Protein AF-A0A9N9BMQ3-F1 (afdb_monomer_lite)

Sequence (243 aa):
MSLNPLPAPTANLFISPSPHEEHQYLNLIRHIIDHGEPREDRTGTGTISVFAPPQLRFSLRDNVIPLLTTKRVFVRAVIEELLWFIRGDTNGNHLTEKGIHIWDDKVGLSHRKPGDLGPVYGFQWRHFGAKYVDCDTDYTGQGVDQLREVIDKIQNHPNDRRIILSAWNPAGLSPGEFIHTMGDAHVYLDH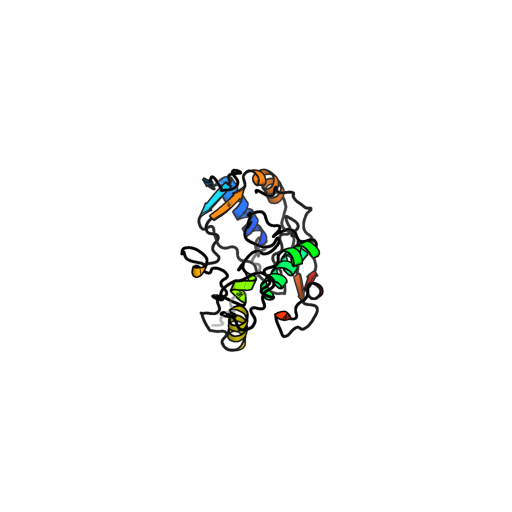IDALKVQLEREPRAFPRLEIKREITDINDFKLEDFEIIGYQPYGKIKMNMST

Radius of gyration: 22.82 Å; chains: 1; bounding box: 63×56×65 Å

Secondary structure (DSSP, 8-state):
-PPPPPPPP------PPPPPTTHHHHHHHHHHHHHPEEE--TTSS-EEEEESPPPP----GGGB----SSS---HHHHHHHHHHHHTT--BTHHHHTTT--TT---S--TTS-TTB--S-HHHHHHHBT-----SSS--TT-SB-HHHHHHHHHHH-TT-TT-------TTSS------SS-SEEEEEGGGHHHHHHHHTSPPPPP-EEEE-S--SSGGG--GGGEEEES--PPPP-------

pLDDT: mean 86.58, std 16.86, range [34.03, 98.06]

Structure (mmCIF, N/CA/C/O backbone):
data_AF-A0A9N9BMQ3-F1
#
_entry.id   AF-A0A9N9BMQ3-F1
#
loop_
_atom_site.group_PDB
_atom_site.id
_atom_site.type_symbol
_atom_site.label_atom_id
_atom_site.label_alt_id
_atom_site.label_comp_id
_atom_site.label_asym_id
_atom_site.label_entity_id
_atom_site.label_seq_id
_atom_site.pdbx_PDB_ins_code
_atom_site.Cartn_x
_atom_site.Cartn_y
_atom_site.Cartn_z
_atom_site.occupancy
_atom_site.B_iso_or_equiv
_atom_site.auth_seq_id
_atom_site.auth_comp_id
_atom_site.auth_asym_id
_atom_site.auth_atom_id
_atom_site.pdbx_PDB_model_num
ATOM 1 N N . MET A 1 1 ? -46.340 -32.330 -41.753 1.00 41.72 1 MET A N 1
ATOM 2 C CA . MET A 1 1 ? -45.034 -31.640 -41.820 1.00 41.72 1 MET A CA 1
ATOM 3 C C . MET A 1 1 ? -44.344 -31.833 -40.482 1.00 41.72 1 MET A C 1
ATOM 5 O O . MET A 1 1 ? -44.841 -31.332 -39.485 1.00 41.72 1 MET A O 1
ATOM 9 N N . SER A 1 2 ? -43.294 -32.653 -40.449 1.00 39.06 2 SER A N 1
ATOM 10 C CA . SER A 1 2 ? -42.453 -32.871 -39.268 1.00 39.06 2 SER A CA 1
ATOM 11 C C . SER A 1 2 ? -41.359 -31.801 -39.271 1.00 39.06 2 SER A C 1
ATOM 13 O O . SER A 1 2 ? -40.687 -31.626 -40.287 1.00 39.06 2 SER A O 1
ATOM 15 N N . LEU A 1 3 ? -41.245 -31.033 -38.188 1.00 44.34 3 LEU A N 1
ATOM 16 C CA . LEU A 1 3 ? -40.161 -30.072 -37.993 1.00 44.34 3 LEU A CA 1
ATOM 17 C C . LEU A 1 3 ? -38.965 -30.829 -37.412 1.00 44.34 3 LEU A C 1
ATOM 19 O O . LEU A 1 3 ? -39.048 -31.361 -36.306 1.00 44.34 3 LEU A O 1
ATOM 23 N N . ASN A 1 4 ? -37.865 -30.880 -38.161 1.00 45.62 4 ASN A N 1
ATOM 24 C CA . ASN A 1 4 ? -36.595 -31.386 -37.648 1.00 45.62 4 ASN A CA 1
ATOM 25 C C . ASN A 1 4 ? -36.088 -30.465 -36.521 1.00 45.62 4 ASN A C 1
ATOM 27 O O . ASN A 1 4 ? -36.187 -29.242 -36.662 1.00 45.62 4 ASN A O 1
ATOM 31 N N . PRO A 1 5 ? -35.515 -31.006 -35.430 1.00 53.53 5 PRO A N 1
ATOM 32 C CA . PRO A 1 5 ? -34.879 -30.176 -34.422 1.00 53.53 5 PRO A CA 1
ATOM 33 C C . PRO A 1 5 ? -33.609 -29.532 -34.987 1.00 53.53 5 PRO A C 1
ATOM 35 O O . PRO A 1 5 ? -32.837 -30.167 -35.709 1.00 53.53 5 PRO A O 1
ATOM 38 N N . LEU A 1 6 ? -33.404 -28.258 -34.648 1.00 47.31 6 LEU A N 1
ATOM 39 C CA . LEU A 1 6 ? -32.171 -27.526 -34.931 1.00 47.31 6 LEU A CA 1
ATOM 40 C C . LEU A 1 6 ? -30.975 -28.239 -34.273 1.00 47.31 6 LEU A C 1
ATOM 42 O O . LEU A 1 6 ? -31.108 -28.721 -33.144 1.00 47.31 6 LEU A O 1
ATOM 46 N N . PRO A 1 7 ? -29.809 -28.304 -34.940 1.00 46.69 7 PRO A N 1
ATOM 47 C CA . PRO A 1 7 ? -28.626 -28.913 -34.352 1.00 46.69 7 PRO A CA 1
ATOM 48 C C . PRO A 1 7 ? -28.179 -28.109 -33.124 1.00 46.69 7 PRO A C 1
ATOM 50 O O . PRO A 1 7 ? -28.159 -26.877 -33.145 1.00 46.69 7 PRO A O 1
ATOM 53 N N . ALA A 1 8 ? -27.818 -28.815 -32.050 1.00 52.41 8 ALA A N 1
ATOM 54 C CA . ALA A 1 8 ? -27.222 -28.205 -30.868 1.00 52.41 8 ALA A CA 1
ATOM 55 C C . ALA A 1 8 ? -25.909 -27.495 -31.252 1.00 52.41 8 ALA A C 1
ATOM 57 O O . ALA A 1 8 ? -25.134 -28.047 -32.042 1.00 52.41 8 ALA A O 1
ATOM 58 N N . PRO A 1 9 ? -25.627 -26.294 -30.715 1.00 47.53 9 PRO A N 1
ATOM 59 C CA . PRO A 1 9 ? -24.394 -25.595 -31.027 1.00 47.53 9 PRO A CA 1
ATOM 60 C C . PRO A 1 9 ? -23.217 -26.391 -30.458 1.00 47.53 9 PRO A C 1
ATOM 62 O O . PRO A 1 9 ? -23.119 -26.626 -29.254 1.00 47.53 9 PRO A O 1
ATOM 65 N N . THR A 1 10 ? -22.311 -26.813 -31.335 1.00 46.75 10 THR A N 1
ATOM 66 C CA . THR A 1 10 ? -21.015 -27.374 -30.956 1.00 46.75 10 THR A CA 1
ATOM 67 C C . THR A 1 10 ? -20.202 -26.298 -30.243 1.00 46.75 10 THR A C 1
ATOM 69 O O . THR A 1 10 ? -19.618 -25.421 -30.880 1.00 46.75 10 THR A O 1
ATOM 72 N N . ALA A 1 11 ? -20.173 -26.353 -28.914 1.00 48.66 11 ALA A N 1
ATOM 73 C CA . ALA A 1 11 ? -19.289 -25.543 -28.095 1.00 48.66 11 ALA A CA 1
ATOM 74 C C . ALA A 1 11 ? -17.860 -26.094 -28.191 1.00 48.66 11 ALA A C 1
ATOM 76 O O . ALA A 1 11 ? -17.433 -26.891 -27.370 1.00 48.66 11 ALA A O 1
ATOM 77 N N . ASN A 1 12 ? -17.132 -25.653 -29.211 1.00 45.41 12 ASN A N 1
ATOM 78 C CA . ASN A 1 12 ? -15.675 -25.571 -29.175 1.00 45.41 12 ASN A CA 1
ATOM 79 C C . ASN A 1 12 ? -15.294 -24.146 -29.583 1.00 45.41 12 ASN A C 1
ATOM 81 O O . ASN A 1 12 ? -14.736 -23.892 -30.647 1.00 45.41 12 ASN A O 1
ATOM 85 N N . LEU A 1 13 ? -15.658 -23.193 -28.722 1.00 43.31 13 LEU A N 1
ATOM 86 C CA . LEU A 1 13 ? -14.980 -21.906 -28.683 1.00 43.31 13 LEU A CA 1
ATOM 87 C C . LEU A 1 13 ? -13.588 -22.183 -28.123 1.00 43.31 13 LEU A C 1
ATOM 89 O O . LEU A 1 13 ? -13.448 -22.562 -26.962 1.00 43.31 13 LEU A O 1
ATOM 93 N N . PHE A 1 14 ? -12.568 -22.020 -28.959 1.00 42.00 14 PHE A N 1
ATOM 94 C CA . PHE A 1 14 ? -11.194 -21.871 -28.507 1.00 42.00 14 PHE A CA 1
ATOM 95 C C . PHE A 1 14 ? -11.142 -20.658 -27.569 1.00 42.00 14 PHE A C 1
ATOM 97 O O . PHE A 1 14 ? -10.985 -19.522 -28.014 1.00 42.00 14 PHE A O 1
ATOM 104 N N . ILE A 1 15 ? -11.336 -20.880 -26.269 1.00 42.22 15 ILE A N 1
ATOM 105 C CA . ILE A 1 15 ? -11.044 -19.878 -25.251 1.00 42.22 15 ILE A CA 1
ATOM 106 C C . ILE A 1 15 ? -9.522 -19.799 -25.223 1.00 42.22 15 ILE A C 1
ATOM 108 O O . ILE A 1 15 ? -8.861 -20.602 -24.568 1.00 42.22 15 ILE A O 1
ATOM 112 N N . SER A 1 16 ? -8.951 -18.858 -25.979 1.00 40.84 16 SER A N 1
ATOM 113 C CA . SER A 1 16 ? -7.618 -18.370 -25.635 1.00 40.84 16 SER A CA 1
ATOM 114 C C . SER A 1 16 ? -7.694 -17.968 -24.163 1.00 40.84 16 SER A C 1
ATOM 116 O O . SER A 1 16 ? -8.588 -17.182 -23.827 1.00 40.84 16 SER A O 1
ATOM 118 N N . PRO A 1 17 ? -6.843 -18.506 -23.272 1.00 57.22 17 PRO A N 1
ATOM 119 C CA . PRO A 1 17 ? -6.840 -18.052 -21.893 1.00 57.22 17 PRO A CA 1
ATOM 120 C C . PRO A 1 17 ? -6.686 -16.531 -21.905 1.00 57.22 17 PRO A C 1
ATOM 122 O O . PRO A 1 17 ? -5.882 -15.992 -22.673 1.00 57.22 17 PRO A O 1
ATOM 125 N N . SER A 1 18 ? -7.511 -15.839 -21.113 1.00 66.88 18 SER A N 1
ATOM 126 C CA . SER A 1 18 ? -7.321 -14.406 -20.893 1.00 66.88 18 SER A CA 1
ATOM 127 C C . SER A 1 18 ? -5.859 -14.190 -20.496 1.00 66.88 18 SER A C 1
ATOM 129 O O . SER A 1 18 ? -5.360 -14.956 -19.662 1.00 66.88 18 SER A O 1
ATOM 131 N N . PRO A 1 19 ? -5.157 -13.200 -21.075 1.00 84.12 19 PRO A N 1
ATOM 132 C CA . PRO A 1 19 ? -3.794 -12.902 -20.661 1.00 84.12 19 PRO A CA 1
ATOM 133 C C . PRO A 1 19 ? -3.761 -12.670 -19.147 1.00 84.12 19 PRO A C 1
ATOM 135 O O . PRO A 1 19 ? -4.699 -12.102 -18.580 1.00 84.12 19 PRO A O 1
ATOM 138 N N . HIS A 1 20 ? -2.697 -13.145 -18.497 1.00 95.19 20 HIS A N 1
ATOM 139 C CA . HIS A 1 20 ? -2.519 -13.027 -17.052 1.00 95.19 20 HIS A CA 1
ATOM 140 C C . HIS A 1 20 ? -2.682 -11.567 -16.597 1.00 95.19 20 HIS A C 1
ATOM 142 O O . HIS A 1 20 ? -2.110 -10.664 -17.210 1.00 95.19 20 HIS A O 1
ATOM 148 N N . GLU A 1 21 ? -3.425 -11.321 -15.513 1.00 95.25 21 GLU A N 1
ATOM 149 C CA . GLU A 1 21 ? -3.796 -9.959 -15.096 1.00 95.25 21 GLU A CA 1
ATOM 150 C C . GLU A 1 21 ? -2.573 -9.068 -14.791 1.00 95.25 21 GLU A C 1
ATOM 152 O O . GLU A 1 21 ? -2.635 -7.859 -15.015 1.00 95.25 21 GLU A O 1
ATOM 157 N N . GLU A 1 22 ? -1.437 -9.646 -14.367 1.00 97.19 22 GLU A N 1
ATOM 158 C CA . GLU A 1 22 ? -0.156 -8.931 -14.166 1.00 97.19 22 GLU A CA 1
ATOM 159 C C . GLU A 1 22 ? 0.355 -8.222 -15.435 1.00 97.19 22 GLU A C 1
ATOM 161 O O . GLU A 1 22 ? 1.045 -7.207 -15.328 1.00 97.19 22 GLU A O 1
ATOM 166 N N . HIS A 1 23 ? -0.022 -8.677 -16.638 1.00 96.81 23 HIS A N 1
ATOM 167 C CA . HIS A 1 23 ? 0.345 -7.974 -17.869 1.00 96.81 23 HIS A CA 1
ATOM 168 C C . HIS A 1 23 ? -0.213 -6.553 -17.927 1.00 96.81 23 HIS A C 1
ATOM 170 O O . HIS A 1 23 ? 0.373 -5.725 -18.610 1.00 96.81 23 HIS A O 1
ATOM 176 N N . GLN A 1 24 ? -1.281 -6.220 -17.196 1.00 95.31 24 GLN A N 1
ATOM 177 C CA . GLN A 1 24 ? -1.758 -4.836 -17.118 1.00 95.31 24 GLN A CA 1
ATOM 178 C C . GLN A 1 24 ? -0.680 -3.906 -16.537 1.00 95.31 24 GLN A C 1
ATOM 180 O O . GLN A 1 24 ? -0.421 -2.840 -17.089 1.00 95.31 24 GLN A O 1
ATOM 185 N N . TYR A 1 25 ? 0.000 -4.343 -15.474 1.00 95.81 25 TYR A N 1
ATOM 186 C CA . TYR A 1 25 ? 1.109 -3.609 -14.860 1.00 95.81 25 TYR A CA 1
ATOM 187 C C . TYR A 1 25 ? 2.335 -3.550 -15.784 1.00 95.81 25 TYR A C 1
ATOM 189 O O . TYR A 1 25 ? 2.902 -2.480 -15.998 1.00 95.81 25 TYR A O 1
ATOM 197 N N . LEU A 1 26 ? 2.717 -4.679 -16.389 1.00 97.38 26 LEU A N 1
ATOM 198 C CA . LEU A 1 26 ? 3.884 -4.744 -17.280 1.00 97.38 26 LEU A CA 1
ATOM 199 C C . LEU A 1 26 ? 3.684 -3.926 -18.563 1.00 97.38 26 LEU A C 1
ATOM 201 O O . LEU A 1 26 ? 4.595 -3.231 -19.007 1.00 97.38 26 LEU A O 1
ATOM 205 N N . ASN A 1 27 ? 2.485 -3.969 -19.145 1.00 96.38 27 ASN A N 1
ATOM 206 C CA . ASN A 1 27 ? 2.149 -3.187 -20.331 1.00 96.38 27 ASN A CA 1
ATOM 207 C C . ASN A 1 27 ? 2.130 -1.692 -20.020 1.00 96.38 27 ASN A C 1
ATOM 209 O O . ASN A 1 27 ? 2.564 -0.907 -20.856 1.00 96.38 27 ASN A O 1
ATOM 213 N N . LEU A 1 28 ? 1.686 -1.297 -18.822 1.00 96.06 28 LEU A N 1
ATOM 214 C CA . LEU A 1 28 ? 1.771 0.092 -18.389 1.00 96.06 28 LEU A CA 1
ATOM 215 C C . LEU A 1 28 ? 3.227 0.553 -18.247 1.00 96.06 28 LEU A C 1
ATOM 217 O O . LEU A 1 28 ? 3.563 1.617 -18.754 1.00 96.06 28 LEU A O 1
ATOM 221 N N . ILE A 1 29 ? 4.101 -0.244 -17.622 1.00 96.69 29 ILE A N 1
ATOM 222 C CA . ILE A 1 29 ? 5.536 0.079 -17.549 1.00 96.69 29 ILE A CA 1
ATOM 223 C C . ILE A 1 29 ? 6.115 0.256 -18.951 1.00 96.69 29 ILE A C 1
ATOM 225 O O . ILE A 1 29 ? 6.798 1.243 -19.213 1.00 96.69 29 ILE A O 1
ATOM 229 N N . ARG A 1 30 ? 5.837 -0.692 -19.853 1.00 96.94 30 ARG A N 1
ATOM 230 C CA . ARG A 1 30 ? 6.307 -0.633 -21.240 1.00 96.94 30 ARG A CA 1
ATOM 231 C C . ARG A 1 30 ? 5.808 0.635 -21.932 1.00 96.94 30 ARG A C 1
ATOM 233 O O . ARG A 1 30 ? 6.600 1.351 -22.523 1.00 96.94 30 ARG A O 1
ATOM 240 N N . HIS A 1 31 ? 4.527 0.960 -21.770 1.00 96.62 31 HIS A N 1
ATOM 241 C CA . HIS A 1 31 ? 3.938 2.174 -22.326 1.00 96.62 31 HIS A CA 1
ATOM 242 C C . HIS A 1 31 ? 4.599 3.451 -21.788 1.00 96.62 31 HIS A C 1
ATOM 244 O O . HIS A 1 31 ? 4.897 4.346 -22.572 1.00 96.62 31 HIS A O 1
ATOM 250 N N . ILE A 1 32 ? 4.874 3.524 -20.482 1.00 96.38 32 ILE A N 1
ATOM 251 C CA . ILE A 1 32 ? 5.582 4.662 -19.883 1.00 96.38 32 ILE A CA 1
ATOM 252 C C . ILE A 1 32 ? 6.985 4.795 -20.480 1.00 96.38 32 ILE A C 1
ATOM 254 O O . ILE A 1 32 ? 7.361 5.886 -20.886 1.00 96.38 32 ILE A O 1
ATOM 258 N N . ILE A 1 33 ? 7.746 3.702 -20.570 1.00 96.25 33 ILE A N 1
ATOM 259 C CA . ILE A 1 33 ? 9.119 3.727 -21.096 1.00 96.25 33 ILE A CA 1
ATOM 260 C C . ILE A 1 33 ? 9.150 4.120 -22.581 1.00 96.25 33 ILE A C 1
ATOM 262 O O . ILE A 1 33 ? 10.016 4.893 -22.983 1.00 96.25 33 ILE A O 1
ATOM 266 N N . ASP A 1 34 ? 8.223 3.597 -23.383 1.00 96.50 34 ASP A N 1
ATOM 267 C CA . ASP A 1 34 ? 8.239 3.765 -24.840 1.00 96.50 34 ASP A CA 1
ATOM 268 C C . ASP A 1 34 ? 7.612 5.093 -25.299 1.00 96.50 34 ASP A C 1
ATOM 270 O O . ASP A 1 34 ? 7.969 5.614 -26.359 1.00 96.50 34 ASP A O 1
ATOM 274 N N . HIS A 1 35 ? 6.654 5.630 -24.535 1.00 96.12 35 HIS A N 1
ATOM 275 C CA . HIS A 1 35 ? 5.800 6.741 -24.974 1.00 96.12 35 HIS A CA 1
ATOM 276 C C . HIS A 1 35 ? 5.621 7.868 -23.953 1.00 96.12 35 HIS A C 1
ATOM 278 O O . HIS A 1 35 ? 4.955 8.853 -24.272 1.00 96.12 35 HIS A O 1
ATOM 284 N N . GLY A 1 36 ? 6.149 7.736 -22.737 1.00 95.12 36 GLY A N 1
ATOM 285 C CA . GLY A 1 36 ? 5.987 8.765 -21.720 1.00 95.12 36 GLY A CA 1
ATOM 286 C C . GLY A 1 36 ? 6.850 10.002 -21.966 1.00 95.12 36 GLY A C 1
ATOM 287 O O . GLY A 1 36 ? 7.827 9.994 -22.716 1.00 95.12 36 GLY A O 1
ATOM 288 N N . GLU A 1 37 ? 6.474 11.089 -21.305 1.00 94.75 37 GLU A N 1
ATOM 289 C CA . GLU A 1 37 ? 7.161 12.373 -21.380 1.00 94.75 37 GLU A CA 1
ATOM 290 C C . GLU A 1 37 ? 8.224 12.474 -20.278 1.00 94.75 37 GLU A C 1
ATOM 292 O O . GLU A 1 37 ? 7.929 12.144 -19.124 1.00 94.75 37 GLU A O 1
ATOM 297 N N . PRO A 1 38 ? 9.442 12.960 -20.577 1.00 93.00 38 PRO A N 1
ATOM 298 C CA . PRO A 1 38 ? 10.440 13.232 -19.552 1.00 93.00 38 PRO A CA 1
ATOM 299 C C . PRO A 1 38 ? 9.954 14.331 -18.605 1.00 93.00 38 PRO A C 1
ATOM 301 O O . PRO A 1 38 ? 9.449 15.363 -19.052 1.00 93.00 38 PRO A O 1
ATOM 304 N N . ARG A 1 39 ? 10.158 14.143 -17.302 1.00 88.31 39 ARG A N 1
ATOM 305 C CA . ARG A 1 39 ? 9.863 15.141 -16.272 1.00 88.31 39 ARG A CA 1
ATOM 306 C C . ARG A 1 39 ? 10.993 15.237 -15.267 1.00 88.31 39 ARG A C 1
ATOM 308 O O . ARG A 1 39 ? 11.557 14.229 -14.838 1.00 88.31 39 ARG A O 1
ATOM 315 N N . GLU A 1 40 ? 11.292 16.465 -14.871 1.00 86.38 40 GLU A N 1
ATOM 316 C CA . GLU A 1 40 ? 12.103 16.721 -13.688 1.00 86.38 40 GLU A CA 1
ATOM 317 C C . GLU A 1 40 ? 11.284 16.400 -12.437 1.00 86.38 40 GLU A C 1
ATOM 319 O O . GLU A 1 40 ? 10.065 16.579 -12.403 1.00 86.38 40 GLU A O 1
ATOM 324 N N . ASP A 1 41 ? 11.956 15.914 -11.403 1.00 79.81 41 ASP A N 1
ATOM 325 C CA . ASP A 1 41 ? 11.327 15.538 -10.149 1.00 79.81 41 ASP A CA 1
ATOM 326 C C . ASP A 1 41 ? 12.112 16.120 -8.965 1.00 79.81 41 ASP A C 1
ATOM 328 O O . ASP A 1 41 ? 13.267 16.530 -9.098 1.00 79.81 41 ASP A O 1
ATOM 332 N N . ARG A 1 42 ? 11.496 16.143 -7.777 1.00 75.06 42 ARG A N 1
ATOM 333 C CA . ARG A 1 42 ? 12.118 16.726 -6.576 1.00 75.06 42 ARG A CA 1
ATOM 334 C C . ARG A 1 42 ? 13.422 16.037 -6.148 1.00 75.06 42 ARG A C 1
ATOM 336 O O . ARG A 1 42 ? 14.164 16.627 -5.371 1.00 75.06 42 ARG A O 1
ATOM 343 N N . THR A 1 43 ? 13.662 14.798 -6.589 1.00 73.81 43 THR A N 1
ATOM 344 C CA . THR A 1 43 ? 14.868 14.019 -6.256 1.00 73.81 43 THR A CA 1
ATOM 345 C C . THR A 1 43 ? 16.039 14.315 -7.197 1.00 73.81 43 THR A C 1
ATOM 347 O O . THR A 1 43 ? 17.166 13.912 -6.921 1.00 73.81 43 THR A O 1
ATOM 350 N N . GLY A 1 44 ? 15.797 15.012 -8.316 1.00 81.44 44 GLY A N 1
ATOM 351 C CA . GLY A 1 44 ? 16.798 15.258 -9.357 1.00 81.44 44 GLY A CA 1
ATOM 352 C C . GLY A 1 44 ? 17.168 14.016 -10.178 1.00 81.44 44 GLY A C 1
ATOM 353 O O . GLY A 1 44 ? 18.071 14.087 -11.008 1.00 81.44 44 GLY A O 1
ATOM 354 N N . THR A 1 45 ? 16.481 12.888 -9.968 1.00 87.56 45 THR A N 1
ATOM 355 C CA . THR A 1 45 ? 16.696 11.640 -10.721 1.00 87.56 45 THR A CA 1
ATOM 356 C C . THR A 1 45 ? 16.098 11.740 -12.122 1.00 87.56 45 THR A C 1
ATOM 358 O O . THR A 1 45 ? 16.618 11.153 -13.070 1.00 87.56 45 THR A O 1
ATOM 361 N N . GLY A 1 46 ? 15.008 12.495 -12.253 1.00 90.25 46 GLY A N 1
ATOM 362 C CA . GLY A 1 46 ? 14.185 12.547 -13.447 1.00 90.25 46 GLY A CA 1
ATOM 363 C C . GLY A 1 46 ? 13.293 11.315 -13.587 1.00 90.25 46 GLY A C 1
ATOM 364 O O . GLY A 1 46 ? 13.563 10.222 -13.076 1.00 90.25 46 GLY A O 1
ATOM 365 N N . THR A 1 47 ? 12.197 11.503 -14.309 1.00 93.44 47 THR A N 1
ATOM 366 C CA . THR A 1 47 ? 11.174 10.485 -14.543 1.00 93.44 47 THR A CA 1
ATOM 367 C C . THR A 1 47 ? 10.716 10.504 -15.996 1.00 93.44 47 THR A C 1
ATOM 369 O O . THR A 1 47 ? 10.895 11.495 -16.701 1.00 93.44 47 THR A O 1
ATOM 372 N N . ILE A 1 48 ? 10.131 9.399 -16.449 1.00 94.00 48 ILE A N 1
ATOM 373 C CA . ILE A 1 48 ? 9.307 9.344 -17.656 1.00 94.00 48 ILE A CA 1
ATOM 374 C C . ILE A 1 48 ? 7.879 9.078 -17.194 1.00 94.00 48 ILE A C 1
ATOM 376 O O . ILE A 1 48 ? 7.660 8.130 -16.438 1.00 94.00 48 ILE A O 1
ATOM 380 N N . SER A 1 49 ? 6.930 9.902 -17.630 1.00 93.19 49 SER A N 1
ATOM 381 C CA . SER A 1 49 ? 5.567 9.919 -17.099 1.00 93.19 49 SER A CA 1
ATOM 382 C C . SER A 1 49 ? 4.505 9.827 -18.185 1.00 93.19 49 SER A C 1
ATOM 384 O O . SER A 1 49 ? 4.645 10.389 -19.268 1.00 93.19 49 SER A O 1
ATOM 386 N N . VAL A 1 50 ? 3.379 9.203 -17.851 1.00 93.81 50 VAL A N 1
ATOM 387 C CA . VAL A 1 50 ? 2.118 9.333 -18.590 1.00 93.81 50 VAL A CA 1
ATOM 388 C C . VAL A 1 50 ? 1.034 9.837 -17.645 1.00 93.81 50 VAL A C 1
ATOM 390 O O . VAL A 1 50 ? 0.972 9.446 -16.476 1.00 93.81 50 VAL A O 1
ATOM 393 N N . PHE A 1 51 ? 0.171 10.716 -18.148 1.00 90.81 51 PHE A N 1
ATOM 394 C CA . PHE A 1 51 ? -0.936 11.256 -17.367 1.00 90.81 51 PHE A CA 1
ATOM 395 C C . PHE A 1 51 ? -2.201 10.416 -17.553 1.00 90.81 51 PHE A C 1
ATOM 397 O O . PHE A 1 51 ? -2.566 10.094 -18.683 1.00 90.81 51 PHE A O 1
ATOM 404 N N . ALA A 1 52 ? -2.877 10.099 -16.447 1.00 87.94 52 ALA A N 1
ATOM 405 C CA . ALA A 1 52 ? -4.150 9.377 -16.423 1.00 87.94 52 ALA A CA 1
ATOM 406 C C . ALA A 1 52 ? -4.170 8.079 -17.272 1.00 87.94 52 ALA A C 1
ATOM 408 O O . ALA A 1 52 ? -5.046 7.917 -18.129 1.00 87.94 52 ALA A O 1
ATOM 409 N N . PRO A 1 53 ? -3.228 7.134 -17.066 1.00 89.25 53 PRO A N 1
ATOM 410 C CA . PRO A 1 53 ? -3.249 5.852 -17.769 1.00 89.25 53 PRO A CA 1
ATOM 411 C C . PRO A 1 53 ? -4.504 5.020 -17.451 1.00 89.25 53 PRO A C 1
ATOM 413 O O . PRO A 1 53 ? -5.197 5.270 -16.458 1.00 89.25 53 PRO A O 1
ATOM 416 N N . PRO A 1 54 ? -4.776 3.967 -18.248 1.00 85.25 54 PRO A N 1
ATOM 417 C CA . PRO A 1 54 ? -5.872 3.043 -17.984 1.00 85.25 54 PRO A CA 1
ATOM 418 C C . PRO A 1 54 ? -5.835 2.462 -16.565 1.00 85.25 54 PRO A C 1
ATOM 420 O O . PRO A 1 54 ? -4.778 2.132 -16.027 1.00 85.25 54 PRO A O 1
ATOM 423 N N . GLN A 1 55 ? -7.018 2.287 -15.977 1.00 88.31 55 GLN A N 1
ATOM 424 C CA . GLN A 1 55 ? -7.172 1.635 -14.677 1.00 88.31 55 GLN A CA 1
ATOM 425 C C . GLN A 1 55 ? -6.774 0.158 -14.764 1.00 88.31 55 GLN A C 1
ATOM 427 O O . GLN A 1 55 ? -7.252 -0.562 -15.642 1.00 88.31 55 GLN A O 1
ATOM 432 N N . LEU A 1 56 ? -5.967 -0.304 -13.808 1.00 90.50 56 LEU A N 1
ATOM 433 C CA . LEU A 1 56 ? -5.651 -1.723 -13.652 1.00 90.50 56 LEU A CA 1
ATOM 434 C C . LEU A 1 56 ? -6.773 -2.414 -12.867 1.00 90.50 56 LEU A C 1
ATOM 436 O O . LEU A 1 56 ? -7.276 -1.871 -11.881 1.00 90.50 56 LEU A O 1
ATOM 440 N N . ARG A 1 57 ? -7.176 -3.611 -13.296 1.00 89.56 57 ARG A N 1
ATOM 441 C CA . ARG A 1 57 ? -8.266 -4.383 -12.683 1.00 89.56 57 ARG A CA 1
ATOM 442 C C . ARG A 1 57 ? -7.777 -5.777 -12.330 1.00 89.56 57 ARG A C 1
ATOM 444 O O . ARG A 1 57 ? -7.376 -6.521 -13.215 1.00 89.56 57 ARG A O 1
ATOM 451 N N . PHE A 1 58 ? -7.853 -6.132 -11.054 1.00 90.62 58 PHE A N 1
ATOM 452 C CA . PHE A 1 58 ? -7.430 -7.440 -10.564 1.00 90.62 58 PHE A CA 1
ATOM 453 C C . PHE A 1 58 ? -8.583 -8.143 -9.856 1.00 90.62 58 PHE A C 1
ATOM 455 O O . PHE A 1 58 ? -9.299 -7.521 -9.066 1.00 90.62 58 PHE A O 1
ATOM 462 N N . SER A 1 59 ? -8.778 -9.427 -10.140 1.00 89.50 59 SER A N 1
ATOM 463 C CA . SER A 1 59 ? -9.770 -10.237 -9.439 1.00 89.50 59 SER A CA 1
ATOM 464 C C . SER A 1 59 ? -9.271 -10.606 -8.042 1.00 89.50 59 SER A C 1
ATOM 466 O O . SER A 1 59 ? -8.154 -11.088 -7.880 1.00 89.50 59 SER A O 1
ATOM 468 N N . LEU A 1 60 ? -10.133 -10.432 -7.036 1.00 89.31 60 LEU A N 1
ATOM 469 C CA . LEU A 1 60 ? -9.921 -10.928 -5.666 1.00 89.31 60 LEU A CA 1
ATOM 470 C C . LEU A 1 60 ? -10.788 -12.158 -5.348 1.00 89.31 60 LEU A C 1
ATOM 472 O O . LEU A 1 60 ? -10.918 -12.564 -4.194 1.00 89.31 60 LEU A O 1
ATOM 476 N N . ARG A 1 61 ? -11.448 -12.729 -6.365 1.00 88.44 61 ARG A N 1
ATOM 477 C CA . ARG A 1 61 ? -12.279 -13.928 -6.197 1.00 88.44 61 ARG A CA 1
ATOM 478 C C . ARG A 1 61 ? -11.410 -15.113 -5.800 1.00 88.44 61 ARG A C 1
ATOM 480 O O . ARG A 1 61 ? -10.217 -15.149 -6.092 1.00 88.44 61 ARG A O 1
ATOM 487 N N . ASP A 1 62 ? -12.029 -16.086 -5.139 1.00 90.62 62 ASP A N 1
ATOM 488 C CA . ASP A 1 62 ? -11.377 -17.339 -4.756 1.00 90.62 62 ASP A CA 1
ATOM 489 C C . ASP A 1 62 ? -10.096 -17.122 -3.929 1.00 90.62 62 ASP A C 1
ATOM 491 O O . ASP A 1 62 ? -9.154 -17.917 -4.005 1.00 90.62 62 ASP A O 1
ATOM 495 N N . ASN A 1 63 ? -10.069 -16.045 -3.137 1.00 89.75 63 ASN A N 1
ATOM 496 C CA . ASN A 1 63 ? -8.956 -15.620 -2.287 1.00 89.75 63 ASN A CA 1
ATOM 497 C C . ASN A 1 63 ? -7.657 -15.303 -3.041 1.00 89.75 63 ASN A C 1
ATOM 499 O O . ASN A 1 63 ? -6.588 -15.282 -2.433 1.00 89.75 63 ASN A O 1
ATOM 503 N N . VAL A 1 64 ? -7.712 -15.069 -4.354 1.00 91.69 64 VAL A N 1
ATOM 504 C CA . VAL A 1 64 ? -6.544 -14.631 -5.126 1.00 91.69 64 VAL A CA 1
ATOM 505 C C . VAL A 1 64 ? -6.129 -13.231 -4.674 1.00 91.69 64 VAL A C 1
ATOM 507 O O . VAL A 1 64 ? -6.970 -12.353 -4.491 1.00 91.69 64 VAL A O 1
ATOM 510 N N . ILE A 1 65 ? -4.824 -13.015 -4.511 1.00 95.12 65 ILE A N 1
ATOM 511 C CA . ILE A 1 65 ? -4.256 -11.695 -4.228 1.00 95.12 65 ILE A CA 1
ATOM 512 C C . ILE A 1 65 ? -3.234 -11.330 -5.317 1.00 95.12 65 ILE A C 1
ATOM 514 O O . ILE A 1 65 ? -2.316 -12.117 -5.558 1.00 95.12 65 ILE A O 1
ATOM 518 N N . PRO A 1 66 ? -3.342 -10.156 -5.974 1.00 95.56 66 PRO A N 1
ATOM 519 C CA . PRO A 1 66 ? -2.498 -9.768 -7.109 1.00 95.56 66 PRO A CA 1
ATOM 520 C C . PRO A 1 66 ? -1.093 -9.319 -6.675 1.00 95.56 66 PRO A C 1
ATOM 522 O O . PRO A 1 66 ? -0.639 -8.211 -6.960 1.00 95.56 66 PRO A O 1
ATOM 525 N N . LEU A 1 67 ? -0.383 -10.183 -5.950 1.00 96.69 67 LEU A N 1
ATOM 526 C CA . LEU A 1 67 ? 1.025 -9.994 -5.634 1.00 96.69 67 LEU A CA 1
ATOM 527 C C . LEU A 1 67 ? 1.856 -10.289 -6.877 1.00 96.69 67 LEU A C 1
ATOM 529 O O . LEU A 1 67 ? 1.897 -11.430 -7.336 1.00 96.69 67 LEU A O 1
ATOM 533 N N . LEU A 1 68 ? 2.557 -9.266 -7.375 1.00 97.25 68 LEU A N 1
ATOM 534 C CA . LEU A 1 68 ? 3.432 -9.387 -8.539 1.00 97.25 68 LEU A CA 1
ATOM 535 C C . LEU A 1 68 ? 4.358 -10.597 -8.412 1.00 97.25 68 LEU A C 1
ATOM 537 O O . LEU A 1 68 ? 4.965 -10.851 -7.361 1.00 97.25 68 LEU A O 1
ATOM 541 N N . THR A 1 69 ? 4.477 -11.333 -9.508 1.00 98.06 69 THR A N 1
ATOM 542 C CA . THR A 1 69 ? 5.284 -12.545 -9.587 1.00 98.06 69 THR A CA 1
ATOM 543 C C . THR A 1 69 ? 6.553 -12.316 -10.391 1.00 98.06 69 THR A C 1
ATOM 545 O O . THR A 1 69 ? 7.582 -12.908 -10.070 1.00 98.06 69 THR A O 1
ATOM 548 N N . THR A 1 70 ? 6.550 -11.383 -11.346 1.00 98.06 70 THR A N 1
ATOM 549 C CA . THR A 1 70 ? 7.749 -10.979 -12.101 1.00 98.06 70 THR A CA 1
ATOM 550 C C . THR A 1 70 ? 8.808 -10.311 -11.221 1.00 98.06 70 THR A C 1
ATOM 552 O O . THR A 1 70 ? 9.988 -10.287 -11.573 1.00 98.06 70 THR A O 1
ATOM 555 N N . LYS A 1 71 ? 8.438 -9.838 -10.027 1.00 96.38 71 LYS A N 1
ATOM 556 C CA . LYS A 1 71 ? 9.350 -9.340 -8.990 1.00 96.38 71 LYS A CA 1
ATOM 557 C C . LYS A 1 71 ? 8.794 -9.675 -7.610 1.00 96.38 71 LYS A C 1
ATOM 559 O O . LYS A 1 71 ? 7.612 -9.497 -7.352 1.00 96.38 71 LYS A O 1
ATOM 564 N N . ARG A 1 72 ? 9.663 -10.115 -6.695 1.00 95.62 72 ARG A N 1
ATOM 565 C CA . ARG A 1 72 ? 9.281 -10.390 -5.303 1.00 95.62 72 ARG A CA 1
ATOM 566 C C . ARG A 1 72 ? 8.835 -9.116 -4.573 1.00 95.62 72 ARG A C 1
ATOM 568 O O . ARG A 1 72 ? 9.612 -8.168 -4.468 1.00 95.62 72 ARG A O 1
ATOM 575 N N . VAL A 1 73 ? 7.640 -9.163 -3.989 1.00 94.62 73 VAL A N 1
ATOM 576 C CA . VAL A 1 73 ? 7.061 -8.151 -3.094 1.00 94.62 73 VAL A CA 1
ATOM 577 C C . VAL A 1 73 ? 7.390 -8.496 -1.639 1.00 94.62 73 VAL A C 1
ATOM 579 O O . VAL A 1 73 ? 7.388 -9.669 -1.250 1.00 94.62 73 VAL A O 1
ATOM 582 N N . PHE A 1 74 ? 7.686 -7.488 -0.814 1.00 94.31 74 PHE A N 1
ATOM 583 C CA . PHE A 1 74 ? 7.956 -7.682 0.612 1.00 94.31 74 PHE A CA 1
ATOM 584 C C . PHE A 1 74 ? 6.656 -7.668 1.432 1.00 94.31 74 PHE A C 1
ATOM 586 O O . PHE A 1 74 ? 6.346 -6.704 2.122 1.00 94.31 74 PHE A O 1
ATOM 593 N N . VAL A 1 75 ? 5.893 -8.762 1.352 1.00 95.06 75 VAL A N 1
ATOM 594 C CA . VAL A 1 75 ? 4.524 -8.849 1.899 1.00 95.06 75 VAL A CA 1
ATOM 595 C C . VAL A 1 75 ? 4.442 -8.552 3.399 1.00 95.06 75 VAL A C 1
ATOM 597 O O . VAL A 1 75 ? 3.532 -7.851 3.825 1.00 95.06 75 VAL A O 1
ATOM 600 N N . ARG A 1 76 ? 5.407 -9.027 4.200 1.00 95.44 76 ARG A N 1
ATOM 601 C CA . ARG A 1 76 ? 5.437 -8.751 5.647 1.00 95.44 76 ARG A CA 1
ATOM 602 C C . ARG A 1 76 ? 5.396 -7.250 5.942 1.00 95.44 76 ARG A C 1
ATOM 604 O O . ARG A 1 76 ? 4.674 -6.852 6.844 1.00 95.44 76 ARG A O 1
ATOM 611 N N . ALA A 1 77 ? 6.145 -6.439 5.191 1.00 95.56 77 ALA A N 1
ATOM 612 C CA . ALA A 1 77 ? 6.149 -4.992 5.385 1.00 95.56 77 ALA A CA 1
ATOM 613 C C . ALA A 1 77 ? 4.788 -4.373 5.047 1.00 95.56 77 ALA A C 1
ATOM 615 O O . ALA A 1 77 ? 4.288 -3.5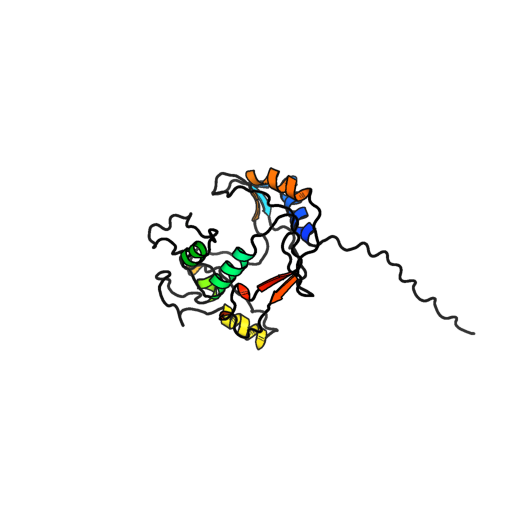80 5.831 1.00 95.56 77 ALA A O 1
ATOM 616 N N . VAL A 1 78 ? 4.166 -4.803 3.942 1.00 95.62 78 VAL A N 1
ATOM 617 C CA . VAL A 1 78 ? 2.838 -4.326 3.516 1.00 95.62 78 VAL A CA 1
ATOM 618 C C . VAL A 1 78 ? 1.771 -4.613 4.576 1.00 95.62 78 VAL A C 1
ATOM 620 O O . VAL A 1 78 ? 0.974 -3.742 4.903 1.00 95.62 78 VAL A O 1
ATOM 623 N N . ILE A 1 79 ? 1.756 -5.827 5.135 1.00 96.88 79 ILE A N 1
ATOM 624 C CA . ILE A 1 79 ? 0.766 -6.208 6.152 1.00 96.88 79 ILE A CA 1
ATOM 625 C C . ILE A 1 79 ? 1.006 -5.442 7.457 1.00 96.88 79 ILE A C 1
ATOM 627 O O . ILE A 1 79 ? 0.067 -4.897 8.024 1.00 96.88 79 ILE A O 1
ATOM 631 N N . GLU A 1 80 ? 2.248 -5.369 7.935 1.00 97.81 80 GLU A N 1
ATOM 632 C CA . GLU A 1 80 ? 2.574 -4.652 9.177 1.00 97.81 80 GLU A CA 1
ATOM 633 C C . GLU A 1 80 ? 2.273 -3.151 9.088 1.00 97.81 80 GLU A C 1
ATOM 635 O O . GLU A 1 80 ? 1.750 -2.578 10.043 1.00 97.81 80 GLU A O 1
ATOM 640 N N . GLU A 1 81 ? 2.545 -2.534 7.937 1.00 97.12 81 GLU A N 1
ATOM 641 C CA . GLU A 1 81 ? 2.179 -1.148 7.641 1.00 97.12 81 GLU A CA 1
ATOM 642 C C . GLU A 1 81 ? 0.656 -0.958 7.618 1.00 97.12 81 GLU A C 1
ATOM 644 O O . GLU A 1 81 ? 0.143 -0.040 8.252 1.00 97.12 81 GLU A O 1
ATOM 649 N N . LEU A 1 82 ? -0.092 -1.853 6.965 1.00 97.00 82 LEU A N 1
ATOM 650 C CA . LEU A 1 82 ? -1.554 -1.784 6.956 1.00 97.00 82 LEU A CA 1
ATOM 651 C C . LEU A 1 82 ? -2.136 -1.896 8.372 1.00 97.00 82 LEU A C 1
ATOM 653 O O . LEU A 1 82 ? -3.026 -1.129 8.737 1.00 97.00 82 LEU A O 1
ATOM 657 N N . LEU A 1 83 ? -1.617 -2.814 9.191 1.00 97.94 83 LEU A N 1
ATOM 658 C CA . LEU A 1 83 ? -2.028 -2.947 10.589 1.00 97.94 83 LEU A CA 1
ATOM 659 C C . LEU A 1 83 ? -1.649 -1.705 11.414 1.00 97.94 83 LEU A C 1
ATOM 661 O O . LEU A 1 83 ? -2.376 -1.332 12.331 1.00 97.94 83 LEU A O 1
ATOM 665 N N . TRP A 1 84 ? -0.523 -1.060 11.101 1.00 97.75 84 TRP A N 1
ATOM 666 C CA . TRP A 1 84 ? -0.109 0.214 11.696 1.00 97.75 84 TRP A CA 1
ATOM 667 C C . TRP A 1 84 ? -1.069 1.355 11.321 1.00 97.75 84 TRP A C 1
ATOM 669 O O . TRP A 1 84 ? -1.541 2.052 12.219 1.00 97.75 84 TRP A O 1
ATOM 679 N N . PHE A 1 85 ? -1.491 1.458 10.054 1.00 97.94 85 PHE A N 1
ATOM 680 C CA . PHE A 1 85 ? -2.536 2.404 9.640 1.00 97.94 85 PHE A CA 1
ATOM 681 C C . PHE A 1 85 ? -3.875 2.135 10.336 1.00 97.94 85 PHE A C 1
ATOM 683 O O . PHE A 1 85 ? -4.504 3.069 10.830 1.00 97.94 85 PHE A O 1
ATOM 690 N N . ILE A 1 86 ? -4.309 0.871 10.414 1.00 97.62 86 ILE A N 1
ATOM 691 C CA . ILE A 1 86 ? -5.567 0.494 11.079 1.00 97.62 86 ILE A CA 1
ATOM 692 C C . ILE A 1 86 ? -5.568 0.964 12.535 1.00 97.62 86 ILE A C 1
ATOM 694 O O . ILE A 1 86 ? -6.578 1.496 12.987 1.00 97.62 86 ILE A O 1
ATOM 698 N N . ARG A 1 87 ? -4.445 0.843 13.253 1.00 97.31 87 ARG A N 1
ATOM 699 C CA . ARG A 1 87 ? -4.323 1.301 14.648 1.00 97.31 87 ARG A CA 1
ATOM 700 C C . ARG A 1 87 ? -4.342 2.821 14.828 1.00 97.31 87 ARG A C 1
ATOM 702 O O . ARG A 1 87 ? -4.420 3.273 15.962 1.00 97.31 87 ARG A O 1
ATOM 709 N N . GLY A 1 88 ? -4.276 3.603 13.753 1.00 96.94 88 GLY A N 1
ATOM 710 C CA . GLY A 1 88 ? -4.161 5.057 13.858 1.00 96.94 88 GLY A CA 1
ATOM 711 C C . GLY A 1 88 ? -2.767 5.545 14.258 1.00 96.94 88 GLY A C 1
ATOM 712 O O . GLY A 1 88 ? -2.612 6.706 14.624 1.00 96.94 88 GLY A O 1
ATOM 713 N N . ASP A 1 89 ? -1.770 4.663 14.199 1.00 96.31 89 ASP A N 1
ATOM 714 C CA . ASP A 1 89 ? -0.416 4.904 14.685 1.00 96.31 89 ASP A CA 1
ATOM 715 C C . ASP A 1 89 ? 0.332 5.888 13.767 1.00 96.31 89 ASP A C 1
ATOM 717 O O . ASP A 1 89 ? 0.124 5.913 12.551 1.00 96.31 89 ASP A O 1
ATOM 721 N N . THR A 1 90 ? 1.177 6.727 14.364 1.00 95.00 90 THR A N 1
ATOM 722 C CA . THR A 1 90 ? 1.992 7.743 13.675 1.00 95.00 90 THR A CA 1
ATOM 723 C C . THR A 1 90 ? 3.461 7.704 14.085 1.00 95.00 90 THR A C 1
ATOM 725 O O . THR A 1 90 ? 4.265 8.488 13.574 1.00 95.00 90 THR A O 1
ATOM 728 N N . ASN A 1 91 ? 3.840 6.765 14.958 1.00 94.75 91 ASN A N 1
ATOM 729 C CA . ASN A 1 91 ? 5.220 6.549 15.357 1.00 94.75 91 ASN A CA 1
ATOM 730 C C . ASN A 1 91 ? 5.883 5.523 14.426 1.00 94.75 91 ASN A C 1
ATOM 732 O O . ASN A 1 91 ? 5.669 4.312 14.533 1.00 94.75 91 ASN A O 1
ATOM 736 N N . GLY A 1 92 ? 6.722 6.009 13.513 1.00 93.06 92 GLY A N 1
ATOM 737 C CA . GLY A 1 92 ? 7.486 5.187 12.575 1.00 93.06 92 GLY A CA 1
ATOM 738 C C . GLY A 1 92 ? 8.437 4.202 13.260 1.00 93.06 92 GLY A C 1
ATOM 739 O O . GLY A 1 92 ? 8.699 3.133 12.707 1.00 93.06 92 GLY A O 1
ATOM 740 N N . ASN A 1 93 ? 8.876 4.483 14.496 1.00 93.38 93 ASN A N 1
ATOM 741 C CA . ASN A 1 93 ? 9.766 3.582 15.234 1.00 93.38 93 ASN A CA 1
ATOM 742 C C . ASN A 1 93 ? 9.127 2.204 15.468 1.00 93.38 93 ASN A C 1
ATOM 744 O O . ASN A 1 93 ? 9.834 1.202 15.431 1.00 93.38 93 ASN A O 1
ATOM 748 N N . HIS A 1 94 ? 7.798 2.117 15.606 1.00 95.06 94 HIS A N 1
ATOM 749 C CA . HIS A 1 94 ? 7.103 0.833 15.759 1.00 95.06 94 HIS A CA 1
ATOM 750 C C . HIS A 1 94 ? 7.249 -0.081 14.526 1.00 95.06 94 HIS A C 1
ATOM 752 O O . HIS A 1 94 ? 7.154 -1.307 14.639 1.00 95.06 94 HIS A O 1
ATOM 758 N N . LEU A 1 95 ? 7.480 0.490 13.337 1.00 95.12 95 LEU A N 1
ATOM 759 C CA . LEU A 1 95 ? 7.806 -0.266 12.124 1.00 95.12 95 LEU A CA 1
ATOM 760 C C . LEU A 1 95 ? 9.304 -0.587 12.067 1.00 95.12 95 LEU A C 1
ATOM 762 O O . LEU A 1 95 ? 9.674 -1.735 11.796 1.00 95.12 95 LEU A O 1
ATOM 766 N N . THR A 1 96 ? 10.163 0.381 12.391 1.00 93.56 96 THR A N 1
ATOM 767 C CA . THR A 1 96 ? 11.623 0.206 12.423 1.00 93.56 96 THR A CA 1
ATOM 768 C C . THR A 1 96 ? 12.039 -0.906 13.394 1.00 93.56 96 THR A C 1
ATOM 770 O O . THR A 1 96 ? 12.841 -1.768 13.035 1.00 93.56 96 THR A O 1
ATOM 773 N N . GLU A 1 97 ? 11.428 -0.981 14.581 1.00 94.75 97 GLU A N 1
ATOM 774 C CA . GLU A 1 97 ? 11.627 -2.048 15.578 1.00 94.75 97 GLU A CA 1
ATOM 775 C C . GLU A 1 97 ? 11.283 -3.448 15.038 1.00 94.75 97 GLU A C 1
ATOM 777 O O . GLU A 1 97 ? 11.845 -4.454 15.473 1.00 94.75 97 GLU A O 1
ATOM 782 N N . LYS A 1 98 ? 10.404 -3.527 14.032 1.00 94.94 98 LYS A N 1
ATOM 783 C CA . LYS A 1 98 ? 10.036 -4.767 13.328 1.00 94.94 98 LYS A CA 1
ATOM 784 C C . LYS A 1 98 ? 10.901 -5.047 12.093 1.00 94.94 98 LYS A C 1
ATOM 786 O O . LYS A 1 98 ? 10.620 -6.013 11.370 1.00 94.94 98 LYS A O 1
ATOM 791 N N . GLY A 1 99 ? 11.935 -4.235 11.854 1.00 94.06 99 GLY A N 1
ATOM 792 C CA . GLY A 1 99 ? 12.829 -4.298 10.695 1.00 94.06 99 GLY A CA 1
ATOM 793 C C . GLY A 1 99 ? 12.222 -3.727 9.410 1.00 94.06 99 GLY A C 1
ATOM 794 O O . GLY A 1 99 ? 12.600 -4.148 8.314 1.00 94.06 99 GLY A O 1
ATOM 795 N N . ILE A 1 100 ? 11.234 -2.835 9.524 1.00 93.69 100 ILE A N 1
ATOM 796 C CA . ILE A 1 100 ? 10.529 -2.222 8.393 1.00 93.69 100 ILE A CA 1
ATOM 797 C C . ILE A 1 100 ? 10.903 -0.739 8.323 1.00 93.69 100 ILE A C 1
ATOM 799 O O . ILE A 1 100 ? 10.484 0.056 9.151 1.00 93.69 100 ILE A O 1
ATOM 803 N N . HIS A 1 101 ? 11.665 -0.380 7.291 1.00 90.44 101 HIS A N 1
ATOM 804 C CA . HIS A 1 101 ? 12.318 0.930 7.139 1.00 90.44 101 HIS A CA 1
ATOM 805 C C . HIS A 1 101 ? 11.671 1.822 6.064 1.00 90.44 101 HIS A C 1
ATOM 807 O O . HIS A 1 101 ? 12.301 2.723 5.517 1.00 90.44 101 HIS A O 1
ATOM 813 N N . ILE A 1 102 ? 10.424 1.530 5.681 1.00 86.56 102 ILE A N 1
ATOM 814 C CA . ILE A 1 102 ? 9.728 2.241 4.591 1.00 86.56 102 ILE A CA 1
ATOM 815 C C . ILE A 1 102 ? 9.329 3.678 4.974 1.00 86.56 102 ILE A C 1
ATOM 817 O O . ILE A 1 102 ? 9.139 4.502 4.084 1.00 86.56 102 ILE A O 1
ATOM 821 N N . TRP A 1 103 ? 9.268 3.968 6.280 1.00 85.44 103 TRP A N 1
ATOM 822 C CA . TRP A 1 103 ? 8.952 5.275 6.870 1.00 85.44 103 TRP A CA 1
ATOM 823 C C . TRP A 1 103 ? 10.133 5.908 7.621 1.00 85.44 103 TRP A C 1
ATOM 825 O O . TRP A 1 103 ? 9.927 6.863 8.366 1.00 85.44 103 TRP A O 1
ATOM 835 N N . ASP A 1 104 ? 11.359 5.397 7.456 1.00 82.19 104 ASP A N 1
ATOM 836 C CA . ASP A 1 104 ? 12.533 6.033 8.062 1.00 82.19 104 ASP A CA 1
ATOM 837 C C . ASP A 1 104 ? 12.597 7.501 7.600 1.00 82.19 104 ASP A C 1
ATOM 839 O O . ASP A 1 104 ? 12.519 7.787 6.399 1.00 82.19 104 ASP A O 1
ATOM 843 N N . ASP A 1 105 ? 12.678 8.430 8.558 1.00 63.88 105 ASP A N 1
ATOM 844 C CA . ASP A 1 105 ? 12.501 9.861 8.307 1.00 63.88 105 ASP A CA 1
ATOM 845 C C . ASP A 1 105 ? 13.564 10.392 7.333 1.00 63.88 105 ASP A C 1
ATOM 847 O O . ASP A 1 105 ? 14.747 10.519 7.657 1.00 63.88 105 ASP A O 1
ATOM 851 N N . LYS A 1 106 ? 13.123 10.703 6.112 1.00 56.94 106 LYS A N 1
ATOM 852 C CA . LYS A 1 106 ? 13.919 11.383 5.080 1.00 56.94 106 LYS A CA 1
ATOM 853 C C . LYS A 1 106 ? 13.542 12.853 4.925 1.00 56.94 106 LYS A C 1
ATOM 855 O O . LYS A 1 106 ? 14.200 13.564 4.171 1.00 56.94 106 LYS A O 1
ATOM 860 N N . VAL A 1 107 ? 12.482 13.309 5.594 1.00 55.16 107 VAL A N 1
ATOM 861 C CA . VAL A 1 107 ? 11.859 14.618 5.357 1.00 55.16 107 VAL A CA 1
ATOM 862 C C . VAL A 1 107 ? 12.031 15.514 6.577 1.00 55.16 107 VAL A C 1
ATOM 864 O O . VAL A 1 107 ? 11.126 16.257 6.919 1.00 55.16 107 VAL A O 1
ATOM 867 N N . GLY A 1 108 ? 13.200 15.465 7.222 1.00 54.47 108 GLY A N 1
ATOM 868 C CA . GLY A 1 108 ? 13.725 16.519 8.095 1.00 54.47 108 GLY A CA 1
ATOM 869 C C . GLY A 1 108 ? 12.683 17.265 8.934 1.00 54.47 108 GLY A C 1
ATOM 870 O O . GLY A 1 108 ? 12.704 18.499 8.955 1.00 54.47 108 GLY A O 1
ATOM 871 N N . LEU A 1 109 ? 11.772 16.551 9.609 1.00 63.53 109 LEU A N 1
ATOM 872 C CA . LEU A 1 109 ? 10.750 17.147 10.471 1.00 63.53 109 LEU A CA 1
ATOM 873 C C . LEU A 1 109 ? 11.407 17.556 11.793 1.00 63.53 109 LEU A C 1
ATOM 875 O O . LEU A 1 109 ? 11.041 17.098 12.865 1.00 63.53 109 LEU A O 1
ATOM 879 N N . SER A 1 110 ? 12.401 18.442 11.717 1.00 66.00 110 SER A N 1
ATOM 880 C CA . SER A 1 110 ? 13.322 18.793 12.806 1.00 66.00 110 SER A CA 1
ATOM 881 C C . SER A 1 110 ? 12.651 19.400 14.041 1.00 66.00 110 SER A C 1
ATOM 883 O O . SER A 1 110 ? 13.272 19.491 15.096 1.00 66.00 110 SER A O 1
ATOM 885 N N . HIS A 1 111 ? 11.385 19.806 13.923 1.00 79.31 111 HIS A N 1
ATOM 886 C CA . HIS A 1 111 ? 10.554 20.291 15.023 1.00 79.31 111 HIS A CA 1
ATOM 887 C C . HIS A 1 111 ? 9.803 19.173 15.767 1.00 79.31 111 HIS A C 1
ATOM 889 O O . HIS A 1 111 ? 9.108 19.462 16.738 1.00 79.31 111 HIS A O 1
ATOM 895 N N . ARG A 1 112 ? 9.907 17.918 15.314 1.00 82.69 112 ARG A N 1
ATOM 896 C CA . ARG A 1 112 ? 9.237 16.747 15.887 1.00 82.69 112 ARG A CA 1
ATOM 897 C C . ARG A 1 112 ? 10.245 15.784 16.495 1.00 82.69 112 ARG A C 1
ATOM 899 O O . ARG A 1 112 ? 11.435 15.801 16.182 1.00 82.69 112 ARG A O 1
ATOM 906 N N . LYS A 1 113 ? 9.749 14.930 17.385 1.00 86.81 113 LYS A N 1
ATOM 907 C CA . LYS A 1 113 ? 10.525 13.824 17.947 1.00 86.81 113 LYS A CA 1
ATOM 908 C C . LYS A 1 113 ? 10.914 12.850 16.819 1.00 86.81 113 LYS A C 1
ATOM 910 O O . LYS A 1 113 ? 10.084 12.586 15.953 1.00 86.81 113 LYS A O 1
ATOM 915 N N . PRO A 1 114 ? 12.128 12.270 16.827 1.00 87.81 114 PRO A N 1
ATOM 916 C CA . PRO A 1 114 ? 12.500 11.240 15.860 1.00 87.81 114 PRO A CA 1
ATOM 917 C C . PRO A 1 114 ? 11.477 10.097 15.798 1.00 87.81 114 PRO A C 1
ATOM 919 O O . PRO A 1 114 ? 11.135 9.500 16.822 1.00 87.81 114 PRO A O 1
ATOM 922 N N . GLY A 1 115 ? 10.999 9.805 14.587 1.00 87.75 115 GLY A N 1
ATOM 923 C CA . GLY A 1 115 ? 9.967 8.803 14.316 1.00 87.75 115 GLY A CA 1
ATOM 924 C C . GLY A 1 115 ? 8.524 9.310 14.408 1.00 87.75 115 GLY A C 1
ATOM 925 O O . GLY A 1 115 ? 7.628 8.582 13.998 1.00 87.75 115 GLY A O 1
ATOM 926 N N . ASP A 1 116 ? 8.270 10.538 14.871 1.00 91.81 116 ASP A N 1
ATOM 927 C CA . ASP A 1 116 ? 6.946 11.165 14.762 1.00 91.81 116 ASP A CA 1
ATOM 928 C C . ASP A 1 116 ? 6.706 11.626 13.316 1.00 91.81 116 ASP A C 1
ATOM 930 O O . ASP A 1 116 ? 7.233 12.649 12.870 1.00 91.81 116 ASP A O 1
ATOM 934 N N . LEU A 1 117 ? 5.879 10.873 12.591 1.00 90.62 117 LEU A N 1
ATOM 935 C CA . LEU A 1 117 ? 5.551 11.140 11.189 1.00 90.62 117 LEU A CA 1
ATOM 936 C C . LEU A 1 117 ? 4.466 12.217 11.026 1.00 90.62 117 LEU A C 1
ATOM 938 O O . LEU A 1 117 ? 4.139 12.607 9.905 1.00 90.62 117 LEU A O 1
ATOM 942 N N . GLY A 1 118 ? 3.906 12.723 12.126 1.00 91.06 118 GLY A N 1
ATOM 943 C CA . GLY A 1 118 ? 2.767 13.627 12.112 1.00 91.06 118 GLY A CA 1
ATOM 944 C C . GLY A 1 118 ? 1.445 12.928 11.773 1.00 91.06 118 GLY A C 1
ATOM 945 O O . GLY A 1 118 ? 1.350 11.702 11.812 1.00 91.06 118 GLY A O 1
ATOM 946 N N . PRO A 1 119 ? 0.392 13.694 11.437 1.00 92.81 119 PRO A N 1
ATOM 947 C CA . PRO A 1 119 ? -0.957 13.167 11.229 1.00 92.81 119 PRO A CA 1
ATOM 948 C C . PRO A 1 119 ? -1.119 12.490 9.854 1.00 92.81 119 PRO A C 1
ATOM 950 O O . PRO A 1 119 ? -1.890 12.949 9.009 1.00 92.81 119 PRO A O 1
ATOM 953 N N . VAL A 1 120 ? -0.371 11.413 9.611 1.00 91.25 120 VAL A N 1
ATOM 954 C CA . VAL A 1 120 ? -0.380 10.634 8.360 1.00 91.25 120 VAL A CA 1
ATOM 955 C C . VAL A 1 120 ? -1.569 9.661 8.291 1.00 91.25 120 VAL A C 1
ATOM 957 O O . VAL A 1 120 ? -2.495 9.736 9.094 1.00 91.25 120 VAL A O 1
ATOM 960 N N . TYR A 1 121 ? -1.578 8.765 7.299 1.00 94.25 121 TYR A N 1
ATOM 961 C CA . TYR A 1 121 ? -2.683 7.869 6.927 1.00 94.25 121 TYR A CA 1
ATOM 962 C C . TYR A 1 121 ? -3.514 7.329 8.092 1.00 94.25 121 TYR A C 1
ATOM 964 O O . TYR A 1 121 ? -4.708 7.614 8.150 1.00 94.25 121 TYR A O 1
ATOM 972 N N . GLY A 1 122 ? -2.893 6.591 9.020 1.00 95.19 122 GLY A N 1
ATOM 973 C CA . GLY A 1 122 ? -3.610 5.973 10.133 1.00 95.19 122 GLY A CA 1
ATOM 974 C C . GLY A 1 122 ? -4.352 7.001 10.982 1.00 95.19 122 GLY A C 1
ATOM 975 O O . GLY A 1 122 ? -5.545 6.844 11.246 1.00 95.19 122 GLY A O 1
ATOM 976 N N . PHE A 1 123 ? -3.683 8.100 11.334 1.00 96.62 123 PHE A N 1
ATOM 977 C CA . PHE A 1 123 ? -4.308 9.198 12.064 1.00 96.62 123 PHE A CA 1
ATOM 978 C C . PHE A 1 123 ? -5.520 9.757 11.322 1.00 96.62 123 PHE A C 1
ATOM 980 O O . PHE A 1 123 ? -6.566 9.962 11.924 1.00 96.62 123 PHE A O 1
ATOM 987 N N . GLN A 1 124 ? -5.430 9.961 10.007 1.00 95.56 124 GLN A N 1
ATOM 988 C CA . GLN A 1 124 ? -6.579 10.439 9.236 1.00 95.56 124 GLN A CA 1
ATOM 989 C C . GLN A 1 124 ? -7.705 9.402 9.184 1.00 95.56 124 GLN A C 1
ATOM 991 O O . GLN A 1 124 ? -8.872 9.774 9.218 1.00 95.56 124 GLN A O 1
ATOM 996 N N . TRP A 1 125 ? -7.400 8.105 9.147 1.00 97.31 125 TRP A N 1
ATOM 997 C CA . TRP A 1 125 ? -8.424 7.056 9.138 1.00 97.31 125 TRP A CA 1
ATOM 998 C C . TRP A 1 125 ? -9.210 6.974 10.448 1.00 97.31 125 TRP A C 1
ATOM 1000 O O . TRP A 1 125 ? -10.408 6.689 10.410 1.00 97.31 125 TRP A O 1
ATOM 1010 N N . ARG A 1 126 ? -8.557 7.219 11.590 1.00 98.06 126 ARG A N 1
ATOM 1011 C CA . ARG A 1 126 ? -9.154 7.044 12.926 1.00 98.06 126 ARG A CA 1
ATOM 1012 C C . ARG A 1 126 ? -9.552 8.357 13.613 1.00 98.06 126 ARG A C 1
ATOM 1014 O O . ARG A 1 126 ? -10.449 8.350 14.450 1.00 98.06 126 ARG A O 1
ATOM 1021 N N . HIS A 1 127 ? -8.917 9.469 13.244 1.00 97.56 127 HIS A N 1
ATOM 1022 C CA . HIS A 1 127 ? -8.977 10.762 13.938 1.00 97.56 127 HIS A CA 1
ATOM 1023 C C . HIS A 1 127 ? -9.050 11.952 12.965 1.00 97.56 127 HIS A C 1
ATOM 1025 O O . HIS A 1 127 ? -8.483 13.019 13.222 1.00 97.56 127 HIS A O 1
ATOM 1031 N N . PHE A 1 128 ? -9.745 11.807 11.830 1.00 94.94 128 PHE A N 1
ATOM 1032 C CA . PHE A 1 128 ? -9.817 12.863 10.813 1.00 94.94 128 PHE A CA 1
ATOM 1033 C C . PHE A 1 128 ? -10.292 14.194 11.417 1.00 94.94 128 PHE A C 1
ATOM 1035 O O . PHE A 1 128 ? -11.329 14.256 12.081 1.00 94.94 128 PHE A O 1
ATOM 1042 N N . GLY A 1 129 ? -9.536 15.268 11.182 1.00 92.25 129 GLY A N 1
ATOM 1043 C CA . GLY A 1 129 ? -9.848 16.611 11.687 1.00 92.25 129 GLY A CA 1
ATOM 1044 C C . GLY A 1 129 ? -9.500 16.865 13.161 1.00 92.25 129 GLY A C 1
ATOM 1045 O O . GLY A 1 129 ? -9.680 17.991 13.625 1.00 92.25 129 GLY A O 1
ATOM 1046 N N . ALA A 1 130 ? -8.976 15.879 13.898 1.00 94.88 130 ALA A N 1
ATOM 1047 C CA . ALA A 1 130 ? -8.430 16.113 15.232 1.00 94.88 130 ALA A CA 1
ATOM 1048 C C . ALA A 1 130 ? -7.161 16.983 15.169 1.00 94.88 130 ALA A C 1
ATOM 1050 O O . ALA A 1 130 ? -6.382 16.926 14.213 1.00 94.88 130 ALA A O 1
ATOM 1051 N N . LYS A 1 131 ? -6.933 17.790 16.211 1.00 94.31 131 LYS A N 1
ATOM 1052 C CA . LYS A 1 131 ? -5.713 18.594 16.332 1.00 94.31 131 LYS A CA 1
ATOM 1053 C C . LYS A 1 131 ? -4.555 17.690 16.751 1.00 94.31 131 LYS A C 1
ATOM 1055 O O . LYS A 1 131 ? -4.512 17.246 17.893 1.00 94.31 131 LYS A O 1
ATOM 1060 N N . TYR A 1 132 ? -3.606 17.471 15.846 1.00 93.69 132 TYR A N 1
ATOM 1061 C CA . TYR A 1 132 ? -2.399 16.705 16.149 1.00 93.69 132 TYR A CA 1
ATOM 1062 C C . TYR A 1 132 ? -1.500 17.434 17.157 1.00 93.69 132 TYR A C 1
ATOM 1064 O O . TYR A 1 132 ? -1.270 18.641 17.030 1.00 93.69 132 TYR A O 1
ATOM 1072 N N . VAL A 1 133 ? -0.977 16.685 18.123 1.00 94.31 133 VAL A N 1
ATOM 1073 C CA . VAL A 1 133 ? -0.001 17.111 19.132 1.00 94.31 133 VAL A CA 1
ATOM 1074 C C . VAL A 1 133 ? 1.332 16.413 18.851 1.00 94.31 133 VAL A C 1
ATOM 1076 O O . VAL A 1 133 ? 2.244 17.049 18.330 1.00 94.31 133 VAL A O 1
ATOM 1079 N N . ASP A 1 134 ? 1.408 15.109 19.108 1.00 93.81 134 ASP A N 1
ATOM 1080 C CA . ASP A 1 134 ? 2.561 14.238 18.853 1.00 93.81 134 ASP A CA 1
ATOM 1081 C C . ASP A 1 134 ? 2.107 12.778 18.636 1.00 93.81 134 ASP A C 1
ATOM 1083 O O . ASP A 1 134 ? 0.906 12.486 18.646 1.00 93.81 134 ASP A O 1
ATOM 1087 N N . CYS A 1 135 ? 3.061 11.871 18.411 1.00 94.56 135 CYS A N 1
ATOM 1088 C CA . CYS A 1 135 ? 2.804 10.448 18.171 1.00 94.56 135 CYS A CA 1
ATOM 1089 C C . CYS A 1 135 ? 2.550 9.613 19.438 1.00 94.56 135 CYS A C 1
ATOM 1091 O O . CYS A 1 135 ? 2.237 8.431 19.323 1.00 94.56 135 CYS A O 1
ATOM 1093 N N . ASP A 1 136 ? 2.715 10.196 20.628 1.00 95.69 136 ASP A N 1
ATOM 1094 C CA . ASP A 1 136 ? 2.544 9.507 21.915 1.00 95.69 136 ASP A CA 1
ATOM 1095 C C . ASP A 1 136 ? 1.193 9.870 22.582 1.00 95.69 136 ASP A C 1
ATOM 1097 O O . ASP A 1 136 ? 0.794 9.264 23.577 1.00 95.69 136 ASP A O 1
ATOM 1101 N N . THR A 1 137 ? 0.483 10.865 22.040 1.00 96.81 137 THR A N 1
ATOM 1102 C CA . THR A 1 137 ? -0.812 11.357 22.528 1.00 96.81 137 THR A CA 1
ATOM 1103 C C . THR A 1 137 ? -1.946 10.360 22.260 1.00 96.81 137 THR A C 1
ATOM 1105 O O . THR A 1 137 ? -2.090 9.840 21.156 1.00 96.81 137 THR A O 1
ATOM 1108 N N . ASP A 1 138 ? -2.820 10.153 23.252 1.00 96.88 138 ASP A N 1
ATOM 1109 C CA . ASP A 1 138 ? -4.063 9.394 23.078 1.00 96.88 138 ASP A CA 1
ATOM 1110 C C . ASP A 1 138 ? -5.139 10.247 22.385 1.00 96.88 138 ASP A C 1
ATOM 1112 O O . ASP A 1 138 ? -5.664 11.218 22.941 1.00 96.88 138 ASP A O 1
ATOM 1116 N N . TYR A 1 139 ? -5.486 9.863 21.158 1.00 97.31 139 TYR A N 1
ATOM 1117 C CA . TYR A 1 139 ? -6.519 10.515 20.351 1.00 97.31 139 TYR A CA 1
ATOM 1118 C C . TYR A 1 139 ? -7.886 9.824 20.437 1.00 97.31 139 TYR A C 1
ATOM 1120 O O . TYR A 1 139 ? -8.788 10.145 19.659 1.00 97.31 139 TYR A O 1
ATOM 1128 N N . THR A 1 140 ? -8.085 8.894 21.376 1.00 95.50 140 THR A N 1
ATOM 1129 C CA . THR A 1 140 ? -9.363 8.192 21.555 1.00 95.50 140 THR A CA 1
ATOM 1130 C C . THR A 1 140 ? -10.526 9.178 21.678 1.00 95.50 140 THR A C 1
ATOM 1132 O O . THR A 1 140 ? -10.533 10.083 22.512 1.00 95.50 140 THR A O 1
ATOM 1135 N N . GLY A 1 141 ? -11.531 9.008 20.816 1.00 95.50 141 GLY A N 1
ATOM 1136 C CA . GLY A 1 141 ? -12.716 9.869 20.774 1.00 95.50 141 GLY A CA 1
ATOM 1137 C C . GLY A 1 141 ? -12.506 11.245 20.131 1.00 95.50 141 GLY A C 1
ATOM 1138 O O . GLY A 1 141 ? -13.450 12.032 20.092 1.00 95.50 141 GLY A O 1
ATOM 1139 N N . GLN A 1 142 ? -11.313 11.544 19.611 1.00 97.38 142 GLN A N 1
ATOM 1140 C CA . GLN A 1 142 ? -11.021 12.790 18.905 1.00 97.38 142 GLN A CA 1
ATOM 1141 C C . GLN A 1 142 ? -11.160 12.616 17.387 1.00 97.38 142 GLN A C 1
ATOM 1143 O O . GLN A 1 142 ? -10.733 11.608 16.822 1.00 97.38 142 GLN A O 1
ATOM 1148 N N . GLY A 1 143 ? -11.707 13.637 16.721 1.00 95.81 143 GLY A N 1
ATOM 1149 C CA . GLY A 1 143 ? -11.907 13.642 15.270 1.00 95.81 143 GLY A CA 1
ATOM 1150 C C . GLY A 1 143 ? -13.007 12.685 14.800 1.00 95.81 143 GLY A C 1
ATOM 1151 O O . GLY A 1 143 ? -13.877 12.276 15.571 1.00 95.81 143 GLY A O 1
ATOM 1152 N N . VAL A 1 144 ? -12.980 12.356 13.509 1.00 95.94 144 VAL A N 1
ATOM 1153 C CA . VAL A 1 144 ? -1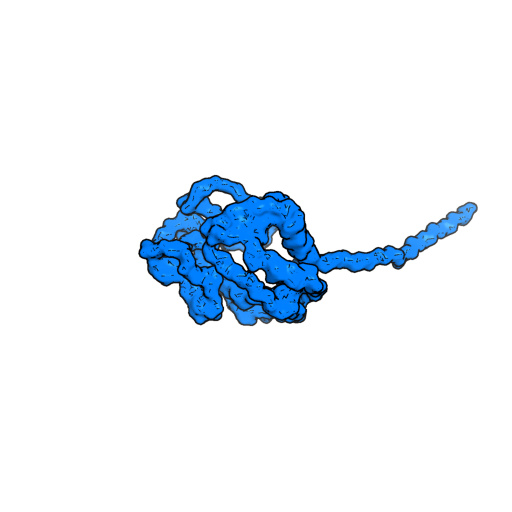3.900 11.402 12.876 1.00 95.94 144 VAL A CA 1
ATOM 1154 C C . VAL A 1 144 ? -13.174 10.079 12.619 1.00 95.94 144 VAL A C 1
ATOM 1156 O O . VAL A 1 144 ? -12.196 10.041 11.870 1.00 95.94 144 VAL A O 1
ATOM 1159 N N . ASP A 1 145 ? -13.686 8.990 13.203 1.00 97.88 145 ASP A N 1
ATOM 1160 C CA . ASP A 1 145 ? -13.238 7.618 12.922 1.00 97.88 145 ASP A CA 1
ATOM 1161 C C . ASP A 1 145 ? -13.904 7.110 11.635 1.00 97.88 145 ASP A C 1
ATOM 1163 O O . ASP A 1 145 ? -14.951 6.453 11.659 1.00 97.88 145 ASP A O 1
ATOM 1167 N N . GLN A 1 146 ? -13.300 7.473 10.500 1.00 97.12 146 GLN A N 1
ATOM 1168 C CA . GLN A 1 146 ? -13.775 7.107 9.166 1.00 97.12 146 GLN A CA 1
ATOM 1169 C C . GLN A 1 146 ? -13.769 5.589 8.963 1.00 97.12 146 GLN A C 1
ATOM 1171 O O . GLN A 1 146 ? -14.674 5.055 8.323 1.00 97.12 146 GLN A O 1
ATOM 1176 N N . LEU A 1 147 ? -12.766 4.882 9.500 1.00 97.00 147 LEU A N 1
ATOM 1177 C CA . LEU A 1 147 ? -12.671 3.427 9.364 1.00 97.00 147 LEU A CA 1
ATOM 1178 C C . LEU A 1 147 ? -13.869 2.740 10.027 1.00 97.00 147 LEU A C 1
ATOM 1180 O O . LEU A 1 147 ? -14.503 1.880 9.415 1.00 97.00 147 LEU A O 1
ATOM 1184 N N . ARG A 1 148 ? -14.222 3.160 11.247 1.00 96.81 148 ARG A N 1
ATOM 1185 C CA . ARG A 1 148 ? -15.406 2.650 11.946 1.00 96.81 148 ARG A CA 1
ATOM 1186 C C . ARG A 1 148 ? -16.698 2.953 11.182 1.00 96.81 148 ARG A C 1
ATOM 1188 O O . ARG A 1 148 ? -17.534 2.066 11.053 1.00 96.81 148 ARG A O 1
ATOM 1195 N N . GLU A 1 149 ? -16.855 4.171 10.662 1.00 96.44 149 GLU A N 1
ATOM 1196 C CA . GLU A 1 149 ? -18.035 4.563 9.872 1.00 96.44 149 GLU A CA 1
ATOM 1197 C C . GLU A 1 149 ? -18.170 3.739 8.581 1.00 96.44 149 GLU A C 1
ATOM 1199 O O . GLU A 1 149 ? -19.266 3.314 8.217 1.00 96.44 149 GLU A O 1
ATOM 1204 N N . VAL A 1 150 ? -17.058 3.478 7.891 1.00 96.81 150 VAL A N 1
ATOM 1205 C CA . VAL A 1 150 ? -17.033 2.641 6.685 1.00 96.81 150 VAL A CA 1
ATOM 1206 C C . VAL A 1 150 ? -17.439 1.203 7.003 1.00 96.81 150 VAL A C 1
ATOM 1208 O O . VAL A 1 150 ? -18.263 0.645 6.279 1.00 96.81 150 VAL A O 1
ATOM 1211 N N . ILE A 1 151 ? -16.910 0.614 8.079 1.00 96.00 151 ILE A N 1
ATOM 1212 C CA . ILE A 1 151 ? -17.267 -0.749 8.503 1.00 96.00 151 ILE A CA 1
ATOM 1213 C C . ILE A 1 151 ? -18.760 -0.839 8.832 1.00 96.00 151 ILE A C 1
ATOM 1215 O O . ILE A 1 151 ? -19.439 -1.727 8.315 1.00 96.00 151 ILE A O 1
ATOM 1219 N N . ASP A 1 152 ? -19.280 0.107 9.618 1.00 97.12 152 ASP A N 1
ATOM 1220 C CA . ASP A 1 152 ? -20.702 0.171 9.966 1.00 97.12 152 ASP A CA 1
ATOM 1221 C C . ASP A 1 152 ? -21.587 0.254 8.715 1.00 97.12 152 ASP A C 1
ATOM 1223 O O . ASP A 1 152 ? -22.515 -0.539 8.552 1.00 97.12 152 ASP A O 1
ATOM 1227 N N . LYS A 1 153 ? -21.257 1.135 7.763 1.00 96.19 153 LYS A N 1
ATOM 1228 C CA . LYS A 1 153 ? -22.012 1.245 6.509 1.00 96.19 153 LYS A CA 1
ATOM 1229 C C . LYS A 1 153 ? -21.934 -0.017 5.660 1.00 96.19 153 LYS A C 1
ATOM 1231 O O . LYS A 1 153 ? -22.943 -0.400 5.084 1.00 96.19 153 LYS A O 1
ATOM 1236 N N . ILE A 1 154 ? -20.786 -0.688 5.574 1.00 95.38 154 ILE A N 1
ATOM 1237 C CA . ILE A 1 154 ? -20.680 -1.953 4.829 1.00 95.38 154 ILE A CA 1
ATOM 1238 C C . ILE A 1 154 ? -21.604 -3.015 5.437 1.00 95.38 154 ILE A C 1
ATOM 1240 O O . ILE A 1 154 ? -22.258 -3.751 4.699 1.00 95.38 154 ILE A O 1
ATOM 1244 N N . GLN A 1 155 ? -21.678 -3.084 6.767 1.00 94.12 155 GLN A N 1
ATOM 1245 C CA . GLN A 1 155 ? -22.480 -4.081 7.476 1.00 94.12 155 GLN A CA 1
ATOM 1246 C C . GLN A 1 155 ? -23.979 -3.754 7.457 1.00 94.12 155 GLN A C 1
ATOM 1248 O O . GLN A 1 155 ? -24.800 -4.635 7.207 1.00 94.12 155 GLN A O 1
ATOM 1253 N N . ASN A 1 156 ? -24.338 -2.491 7.689 1.00 97.44 156 ASN A N 1
ATOM 1254 C CA . ASN A 1 156 ? -25.712 -2.075 7.979 1.00 97.44 156 ASN A CA 1
ATOM 1255 C C . ASN A 1 156 ? -26.377 -1.304 6.824 1.00 97.44 156 ASN A C 1
ATOM 1257 O O . ASN A 1 156 ? -27.605 -1.280 6.712 1.00 97.44 156 ASN A O 1
ATOM 1261 N N . HIS A 1 157 ? -25.590 -0.707 5.924 1.00 95.38 157 HIS A N 1
ATOM 1262 C CA . HIS A 1 157 ? -26.055 0.136 4.816 1.00 95.38 157 HIS A CA 1
ATOM 1263 C C . HIS A 1 157 ? -25.270 -0.106 3.503 1.00 95.38 157 HIS A C 1
ATOM 1265 O O . HIS A 1 157 ? -24.770 0.846 2.903 1.00 95.38 157 HIS A O 1
ATOM 1271 N N . PRO A 1 158 ? -25.175 -1.351 2.991 1.00 95.25 158 PRO A N 1
ATOM 1272 C CA . PRO A 1 158 ? -24.233 -1.716 1.920 1.00 95.25 158 PRO A CA 1
ATOM 1273 C C . PRO A 1 158 ? -24.468 -1.013 0.572 1.00 95.25 158 PRO A C 1
ATOM 1275 O O . PRO A 1 158 ? -23.583 -0.991 -0.278 1.00 95.25 158 PRO A O 1
ATOM 1278 N N . ASN A 1 159 ? -25.656 -0.437 0.362 1.00 94.81 159 ASN A N 1
ATOM 1279 C CA . ASN A 1 159 ? -25.989 0.339 -0.838 1.00 94.81 159 ASN A CA 1
ATOM 1280 C C . ASN A 1 159 ? -25.677 1.839 -0.692 1.00 94.81 159 ASN A C 1
ATOM 1282 O O . ASN A 1 159 ? -25.980 2.619 -1.602 1.00 94.81 159 ASN A O 1
ATOM 1286 N N . ASP A 1 160 ? -25.128 2.269 0.449 1.00 92.62 160 ASP A N 1
ATOM 1287 C CA . ASP A 1 160 ? -24.683 3.643 0.628 1.00 92.62 160 ASP A CA 1
ATOM 1288 C C . ASP A 1 160 ? -23.559 3.946 -0.375 1.00 92.62 160 ASP A C 1
ATOM 1290 O O . ASP A 1 160 ? -22.567 3.234 -0.502 1.00 92.62 160 ASP A O 1
ATOM 1294 N N . ARG A 1 161 ? -23.725 5.037 -1.121 1.00 93.69 161 ARG A N 1
ATOM 1295 C CA . ARG A 1 161 ? -22.764 5.501 -2.130 1.00 93.69 161 ARG A CA 1
ATOM 1296 C C . ARG A 1 161 ? -21.685 6.411 -1.531 1.00 93.69 161 ARG A C 1
ATOM 1298 O O . ARG A 1 161 ? -20.924 7.021 -2.274 1.00 93.69 161 ARG A O 1
ATOM 1305 N N . ARG A 1 162 ? -21.656 6.549 -0.202 1.00 93.50 162 ARG A N 1
ATOM 1306 C CA . ARG A 1 162 ? -20.744 7.394 0.585 1.00 93.50 162 ARG A CA 1
ATOM 1307 C C . ARG A 1 162 ? -19.853 6.564 1.515 1.00 93.50 162 ARG A C 1
ATOM 1309 O O . ARG A 1 162 ? -19.466 7.034 2.584 1.00 93.50 162 ARG A O 1
ATOM 1316 N N . ILE A 1 163 ? -19.561 5.323 1.133 1.00 90.81 163 ILE A N 1
ATOM 1317 C CA . ILE A 1 163 ? -18.590 4.456 1.808 1.00 90.81 163 ILE A CA 1
ATOM 1318 C C . ILE A 1 163 ? -17.204 4.830 1.275 1.00 90.81 163 ILE A C 1
ATOM 1320 O O . ILE A 1 163 ? -16.751 4.305 0.260 1.00 90.81 163 ILE A O 1
ATOM 1324 N N . ILE A 1 164 ? -16.579 5.827 1.904 1.00 91.00 164 ILE A N 1
ATOM 1325 C CA . ILE A 1 164 ? -15.312 6.426 1.467 1.00 91.00 164 ILE A CA 1
ATOM 1326 C C . ILE A 1 164 ? -14.396 6.553 2.683 1.00 91.00 164 ILE A C 1
ATOM 1328 O O . ILE A 1 164 ? -14.824 7.023 3.733 1.00 91.00 164 ILE A O 1
ATOM 1332 N N . LEU A 1 165 ? -13.130 6.173 2.512 1.00 91.38 165 LEU A N 1
ATOM 1333 C CA . LEU A 1 165 ? -12.057 6.382 3.479 1.00 91.38 165 LEU A CA 1
ATOM 1334 C C . LEU A 1 165 ? -10.996 7.275 2.828 1.00 91.38 165 LEU A C 1
ATOM 1336 O O . LEU A 1 165 ? -10.417 6.889 1.811 1.00 91.38 165 LEU A O 1
ATOM 1340 N N . SER A 1 166 ? -10.751 8.465 3.382 1.00 90.62 166 SER A N 1
ATOM 1341 C CA . SER A 1 166 ? -9.774 9.415 2.837 1.00 90.62 166 SER A CA 1
ATOM 1342 C C . SER A 1 166 ? -8.660 9.707 3.836 1.00 90.62 166 SER A C 1
ATOM 1344 O O . SER A 1 166 ? -8.913 10.109 4.968 1.00 90.62 166 SER A O 1
ATOM 1346 N N . ALA A 1 167 ? -7.409 9.569 3.399 1.00 87.69 167 ALA A N 1
ATOM 1347 C CA . ALA A 1 167 ? -6.258 10.106 4.129 1.00 87.69 167 ALA A CA 1
ATOM 1348 C C . ALA A 1 167 ? -5.928 11.555 3.722 1.00 87.69 167 ALA A C 1
ATOM 1350 O O . ALA A 1 167 ? -5.058 12.187 4.316 1.00 87.69 167 ALA A O 1
ATOM 1351 N N . TRP A 1 168 ? -6.602 12.093 2.702 1.00 81.75 168 TRP A N 1
ATOM 1352 C CA . TRP A 1 168 ? -6.351 13.440 2.209 1.00 81.75 168 TRP A CA 1
ATOM 1353 C C . TRP A 1 168 ? -7.138 14.457 3.036 1.00 81.75 168 TRP A C 1
ATOM 1355 O O . TRP A 1 168 ? -8.360 14.558 2.907 1.00 81.75 168 TRP A O 1
ATOM 1365 N N . ASN A 1 169 ? -6.434 15.202 3.890 1.00 79.06 169 ASN A N 1
ATOM 1366 C CA . ASN A 1 169 ? -7.006 16.230 4.757 1.00 79.06 169 ASN A CA 1
ATOM 1367 C C . ASN A 1 169 ? -6.444 17.619 4.405 1.00 79.06 169 ASN A C 1
ATOM 1369 O O . ASN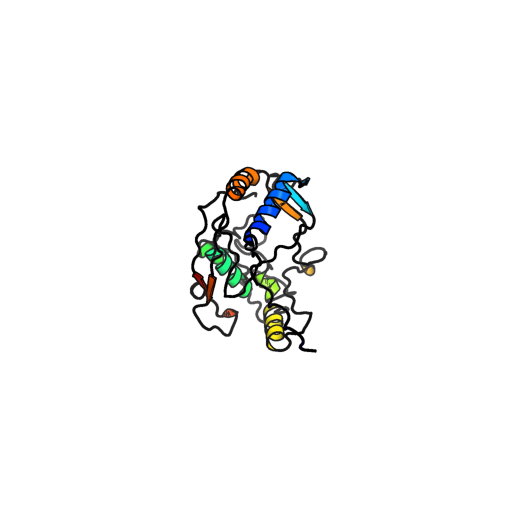 A 1 169 ? -5.368 17.982 4.888 1.00 79.06 169 ASN A O 1
ATOM 1373 N N . PRO A 1 170 ? -7.169 18.427 3.608 1.00 65.44 170 PRO A N 1
ATOM 1374 C CA . PRO A 1 170 ? -6.703 19.751 3.215 1.00 65.44 170 PRO A CA 1
ATOM 1375 C C . PRO A 1 170 ? -6.581 20.772 4.357 1.00 65.44 170 PRO A C 1
ATOM 1377 O O . PRO A 1 170 ? -5.873 21.765 4.232 1.00 65.44 170 PRO A O 1
ATOM 1380 N N . ALA A 1 171 ? -7.214 20.543 5.514 1.00 65.38 171 ALA A N 1
ATOM 1381 C CA . ALA A 1 171 ? -6.932 21.367 6.693 1.00 65.38 171 ALA A CA 1
ATOM 1382 C C . ALA A 1 171 ? -5.475 21.190 7.179 1.00 65.38 171 ALA A C 1
ATOM 1384 O O . ALA A 1 171 ? -4.980 22.009 7.949 1.00 65.38 171 ALA A O 1
ATOM 1385 N N . GLY A 1 172 ? -4.787 20.146 6.694 1.00 58.41 172 GLY A N 1
ATOM 1386 C CA . GLY A 1 172 ? -3.343 19.964 6.787 1.00 58.41 172 GLY A CA 1
ATOM 1387 C C . GLY A 1 172 ? -2.521 20.509 5.603 1.00 58.41 172 GLY A C 1
ATOM 1388 O O . GLY A 1 172 ? -1.336 20.729 5.826 1.00 58.41 172 GLY A O 1
ATOM 1389 N N . LEU A 1 173 ? -3.085 20.741 4.396 1.00 49.62 173 LEU A N 1
ATOM 1390 C CA . LEU A 1 173 ? -2.410 21.237 3.161 1.00 49.62 173 LEU A CA 1
ATOM 1391 C C . LEU A 1 173 ? -3.399 21.781 2.079 1.00 49.62 173 LEU A C 1
ATOM 1393 O O . LEU A 1 173 ? -4.505 21.284 1.934 1.00 49.62 173 LEU A O 1
ATOM 1397 N N . SER A 1 174 ? -3.001 22.748 1.236 1.00 35.88 174 SER A N 1
ATOM 1398 C CA . SER A 1 174 ? -3.855 23.407 0.208 1.00 35.88 174 SER A CA 1
ATOM 1399 C C . SER A 1 174 ? -4.524 22.465 -0.846 1.00 35.88 174 SER A C 1
ATOM 1401 O O . SER A 1 174 ? -3.932 21.448 -1.204 1.00 35.88 174 SER A O 1
ATOM 1403 N N . PRO A 1 175 ? -5.734 22.789 -1.379 1.00 42.72 175 PRO A N 1
ATOM 1404 C CA . PRO A 1 175 ? -6.714 21.813 -1.917 1.00 42.72 175 PRO A CA 1
ATOM 1405 C C . PRO A 1 175 ? -6.551 21.305 -3.375 1.00 42.72 175 PRO A C 1
ATOM 1407 O O . PRO A 1 175 ? -5.993 21.986 -4.232 1.00 42.72 175 PRO A O 1
ATOM 1410 N N . GLY A 1 176 ? -7.164 20.133 -3.643 1.00 58.81 176 GLY A N 1
ATOM 1411 C CA . GLY A 1 176 ? -7.360 19.424 -4.930 1.00 58.81 176 GLY A CA 1
ATOM 1412 C C . GLY A 1 176 ? -8.401 18.272 -4.800 1.00 58.81 176 GLY A C 1
ATOM 1413 O O . GLY A 1 176 ? -9.090 18.216 -3.783 1.00 58.81 176 GLY A O 1
ATOM 1414 N N . GLU A 1 177 ? -8.529 17.359 -5.781 1.00 34.03 177 GLU A N 1
ATOM 1415 C CA . GLU A 1 177 ? -9.568 16.285 -5.876 1.00 34.03 177 GLU A CA 1
ATOM 1416 C C . GLU A 1 177 ? -8.982 14.841 -5.768 1.00 34.03 177 GLU A C 1
ATOM 1418 O O . GLU A 1 177 ? -7.791 14.664 -6.018 1.00 34.03 177 GLU A O 1
ATOM 1423 N N . PHE A 1 178 ? -9.773 13.796 -5.423 1.00 39.16 178 PHE A N 1
ATOM 1424 C CA . PHE A 1 178 ? -9.294 12.389 -5.347 1.00 39.16 178 PHE A CA 1
ATOM 1425 C C . PHE A 1 178 ? -10.245 11.297 -5.910 1.00 39.16 178 PHE A C 1
ATOM 1427 O O . PHE A 1 178 ? -11.404 11.188 -5.514 1.00 39.16 178 PHE A O 1
ATOM 1434 N N . ILE A 1 179 ? -9.673 10.428 -6.766 1.00 38.94 179 ILE A N 1
ATOM 1435 C CA . ILE A 1 179 ? -10.150 9.156 -7.366 1.00 38.94 179 ILE A CA 1
ATOM 1436 C C . ILE A 1 179 ? -8.905 8.226 -7.422 1.00 38.94 179 ILE A C 1
ATOM 1438 O O . ILE A 1 179 ? -7.834 8.750 -7.724 1.00 38.94 179 ILE A O 1
ATOM 1442 N N . HIS A 1 180 ? -8.971 6.886 -7.214 1.00 49.12 180 HIS A N 1
ATOM 1443 C CA . HIS A 1 180 ? -7.810 5.990 -7.497 1.00 49.12 180 HIS A CA 1
ATOM 1444 C C . HIS A 1 180 ? -7.644 5.785 -9.006 1.00 49.12 180 HIS A C 1
ATOM 1446 O O . HIS A 1 180 ? -7.981 4.773 -9.617 1.00 49.12 180 HIS A O 1
ATOM 1452 N N . THR A 1 181 ? -7.145 6.850 -9.583 1.00 50.78 181 THR A N 1
ATOM 1453 C CA . THR A 1 181 ? -6.665 7.037 -10.927 1.00 50.78 181 THR A CA 1
ATOM 1454 C C . THR A 1 181 ? -5.205 7.368 -10.702 1.00 50.78 181 THR A C 1
ATOM 1456 O O . THR A 1 181 ? -4.902 8.236 -9.880 1.00 50.78 181 THR A O 1
ATOM 1459 N N . MET A 1 182 ? -4.284 6.666 -11.356 1.00 57.22 182 MET A N 1
ATOM 1460 C CA . MET A 1 182 ? -2.916 7.173 -11.352 1.00 57.22 182 MET A CA 1
ATOM 1461 C C . MET A 1 182 ? -2.968 8.523 -12.067 1.00 57.22 182 MET A C 1
ATOM 1463 O O . MET A 1 182 ? -3.352 8.577 -13.229 1.00 57.22 182 MET A O 1
ATOM 1467 N N . GLY A 1 183 ? -2.702 9.616 -11.350 1.00 72.56 183 GLY A N 1
ATOM 1468 C CA . GLY A 1 183 ? -2.629 10.942 -11.958 1.00 72.56 183 GLY A CA 1
ATOM 1469 C C . GLY A 1 183 ? -1.375 11.016 -12.817 1.00 72.56 183 GLY A C 1
ATOM 1470 O O . GLY A 1 183 ? -1.440 10.899 -14.035 1.00 72.56 183 GLY A O 1
ATOM 1471 N N . ASP A 1 184 ? -0.228 11.131 -12.153 1.00 81.62 184 ASP A N 1
ATOM 1472 C CA . ASP A 1 184 ? 1.094 11.021 -12.767 1.00 81.62 184 ASP A CA 1
ATOM 1473 C C . ASP A 1 184 ? 1.642 9.602 -12.540 1.00 81.62 184 ASP A C 1
ATOM 1475 O O . ASP A 1 184 ? 2.085 9.265 -11.438 1.00 81.62 184 ASP A O 1
ATOM 1479 N N . ALA A 1 185 ? 1.551 8.743 -13.560 1.00 89.44 185 ALA A N 1
ATOM 1480 C CA . ALA A 1 185 ? 2.166 7.421 -13.533 1.00 89.44 185 ALA A CA 1
ATOM 1481 C C . ALA A 1 185 ? 3.552 7.496 -14.164 1.00 89.44 185 ALA A C 1
ATOM 1483 O O . ALA A 1 185 ? 3.670 7.804 -15.351 1.00 89.44 185 ALA A O 1
ATOM 1484 N N . HIS A 1 186 ? 4.583 7.180 -13.386 1.00 92.06 186 HIS A N 1
ATOM 1485 C CA . HIS A 1 186 ? 5.957 7.431 -13.792 1.00 92.06 186 HIS A CA 1
ATOM 1486 C C . HIS A 1 186 ? 6.916 6.282 -13.503 1.00 92.06 186 HIS A C 1
ATOM 1488 O O . HIS A 1 186 ? 6.713 5.458 -12.610 1.00 92.06 186 HIS A O 1
ATOM 1494 N N . VAL A 1 187 ? 7.997 6.268 -14.277 1.00 93.19 187 VAL A N 1
ATOM 1495 C CA . VAL A 1 187 ? 9.177 5.426 -14.101 1.00 93.19 187 VAL A CA 1
ATOM 1496 C C . VAL A 1 187 ? 10.369 6.345 -13.870 1.00 93.19 187 VAL A C 1
ATOM 1498 O O . VAL A 1 187 ? 10.645 7.218 -14.690 1.00 93.19 187 VAL A O 1
ATOM 1501 N N . TYR A 1 188 ? 11.090 6.147 -12.768 1.00 92.88 188 TYR A N 1
ATOM 1502 C CA . TYR A 1 188 ? 12.363 6.828 -12.546 1.00 92.88 188 TYR A CA 1
ATOM 1503 C C . TYR A 1 188 ? 13.396 6.401 -13.586 1.00 92.88 188 TYR A C 1
ATOM 1505 O O . TYR A 1 188 ? 13.477 5.221 -13.943 1.00 92.88 188 TYR A O 1
ATOM 1513 N N . LEU A 1 189 ? 14.211 7.352 -14.051 1.00 91.94 189 LEU A N 1
ATOM 1514 C CA . LEU A 1 189 ? 15.212 7.081 -15.087 1.00 91.94 189 LEU A CA 1
ATOM 1515 C C . LEU A 1 189 ? 16.197 5.982 -14.665 1.00 91.94 189 LEU A C 1
ATOM 1517 O O . LEU A 1 189 ? 16.546 5.119 -15.469 1.00 91.94 189 LEU A O 1
ATOM 1521 N N . ASP A 1 190 ? 16.577 5.942 -13.389 1.00 92.88 190 ASP A N 1
ATOM 1522 C CA . ASP A 1 190 ? 17.486 4.935 -12.840 1.00 92.88 190 ASP A CA 1
ATOM 1523 C C . ASP A 1 190 ? 16.822 3.570 -12.557 1.00 92.88 190 ASP A C 1
ATOM 1525 O O . ASP A 1 190 ? 17.492 2.621 -12.140 1.00 92.88 190 ASP A O 1
ATOM 1529 N N . HIS A 1 191 ? 15.515 3.432 -12.810 1.00 95.38 191 HIS A N 1
ATOM 1530 C CA . HIS A 1 191 ? 14.790 2.157 -12.723 1.00 95.38 191 HIS A CA 1
ATOM 1531 C C . HIS A 1 191 ? 14.617 1.476 -14.079 1.00 95.38 191 HIS A C 1
ATOM 1533 O O . HIS A 1 191 ? 14.270 0.295 -14.107 1.00 95.38 191 HIS A O 1
ATOM 1539 N N . ILE A 1 192 ? 14.868 2.169 -15.195 1.00 94.75 192 ILE A N 1
ATOM 1540 C CA . ILE A 1 192 ? 14.569 1.668 -16.546 1.00 94.75 192 ILE A CA 1
ATOM 1541 C C . ILE A 1 192 ? 15.253 0.325 -16.822 1.00 94.75 192 ILE A C 1
ATOM 1543 O O . ILE A 1 192 ? 14.593 -0.616 -17.260 1.00 94.75 192 ILE A O 1
ATOM 1547 N N . ASP A 1 193 ? 16.547 0.190 -16.529 1.00 95.75 193 ASP A N 1
ATOM 1548 C CA . ASP A 1 193 ? 17.281 -1.052 -16.810 1.00 95.75 193 ASP A CA 1
ATOM 1549 C C . ASP A 1 193 ? 16.786 -2.225 -15.953 1.00 95.75 193 ASP A C 1
ATOM 1551 O O . ASP A 1 193 ? 16.609 -3.342 -16.441 1.00 95.75 193 ASP A O 1
ATOM 1555 N N . ALA A 1 194 ? 16.470 -1.964 -14.683 1.00 96.00 194 ALA A N 1
ATOM 1556 C CA . ALA A 1 194 ? 15.863 -2.948 -13.793 1.00 96.00 194 ALA A CA 1
ATOM 1557 C C . ALA A 1 194 ? 14.469 -3.383 -14.284 1.00 96.00 194 ALA A C 1
ATOM 1559 O O . ALA A 1 194 ? 14.122 -4.565 -14.214 1.00 96.00 194 ALA A O 1
ATOM 1560 N N . LEU A 1 195 ? 13.674 -2.440 -14.792 1.00 96.81 195 LEU A N 1
ATOM 1561 C CA . LEU A 1 195 ? 12.350 -2.706 -15.346 1.00 96.81 195 LEU A CA 1
ATOM 1562 C C . LEU A 1 195 ? 12.427 -3.474 -16.665 1.00 96.81 195 LEU A C 1
ATOM 1564 O O . LEU A 1 195 ? 11.627 -4.382 -16.853 1.00 96.81 195 LEU A O 1
ATOM 1568 N N . LYS A 1 196 ? 13.410 -3.213 -17.533 1.00 96.44 196 LYS A N 1
ATOM 1569 C CA . LYS A 1 196 ? 13.637 -4.017 -18.749 1.00 96.44 196 LYS A CA 1
ATOM 1570 C C . LYS A 1 196 ? 13.866 -5.492 -18.414 1.00 96.44 196 LYS A C 1
ATOM 1572 O O . LYS A 1 196 ? 13.205 -6.346 -18.993 1.00 96.44 196 LYS A O 1
ATOM 1577 N N . VAL A 1 197 ? 14.672 -5.787 -17.389 1.00 96.94 197 VAL A N 1
ATOM 1578 C CA . VAL A 1 197 ? 14.843 -7.162 -16.875 1.00 96.94 197 VAL A CA 1
ATOM 1579 C C . VAL A 1 197 ? 13.528 -7.744 -16.340 1.00 96.94 197 VAL A C 1
ATOM 1581 O O . VAL A 1 197 ? 13.274 -8.941 -16.467 1.00 96.94 197 VAL A O 1
ATOM 1584 N N . GLN A 1 198 ? 12.680 -6.926 -15.710 1.00 97.56 198 GLN A N 1
ATOM 1585 C CA . GLN A 1 198 ? 11.367 -7.376 -15.246 1.00 97.56 198 GLN A CA 1
ATOM 1586 C C . GLN A 1 198 ? 10.413 -7.680 -16.411 1.00 97.56 198 GLN A C 1
ATOM 1588 O O . GLN A 1 198 ? 9.689 -8.669 -16.344 1.00 97.56 198 GLN A O 1
ATOM 1593 N N . LEU A 1 199 ? 10.430 -6.860 -17.466 1.00 97.56 199 LEU A N 1
ATOM 1594 C CA . LEU A 1 199 ? 9.573 -6.975 -18.651 1.00 97.56 199 LEU A CA 1
ATOM 1595 C C . LEU A 1 199 ? 9.870 -8.213 -19.512 1.00 97.56 199 LEU A C 1
ATOM 1597 O O . LEU A 1 199 ? 9.026 -8.586 -20.324 1.00 97.56 199 LEU A O 1
ATOM 1601 N N . GLU A 1 200 ? 11.037 -8.836 -19.339 1.00 97.06 200 GLU A N 1
ATOM 1602 C CA . GLU A 1 200 ? 11.419 -10.111 -19.966 1.00 97.06 200 GLU A CA 1
ATOM 1603 C C . GLU A 1 200 ? 10.883 -11.342 -19.211 1.00 97.06 200 GLU A C 1
ATOM 1605 O O . GLU A 1 200 ? 11.016 -12.471 -19.684 1.00 97.06 200 GLU A O 1
ATOM 1610 N N . ARG A 1 201 ? 10.306 -11.162 -18.013 1.00 97.50 201 ARG A N 1
ATOM 1611 C CA . ARG A 1 201 ? 9.790 -12.267 -17.195 1.00 97.50 201 ARG A CA 1
ATOM 1612 C C . ARG A 1 201 ? 8.324 -12.525 -17.508 1.00 97.50 201 ARG A C 1
ATOM 1614 O O . ARG A 1 201 ? 7.496 -11.623 -17.429 1.00 97.50 201 ARG A O 1
ATOM 1621 N N . GLU A 1 202 ? 8.004 -13.790 -17.740 1.00 97.25 202 GLU A N 1
ATOM 1622 C CA . GLU A 1 202 ? 6.619 -14.238 -17.842 1.00 97.25 202 GLU A CA 1
ATOM 1623 C C . GLU A 1 202 ? 5.949 -14.250 -16.461 1.00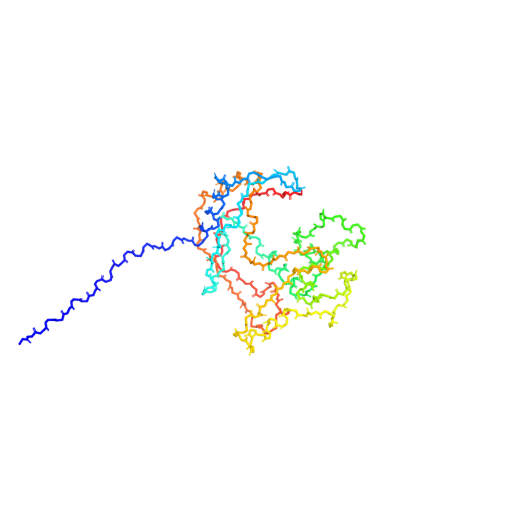 97.25 202 GLU A C 1
ATOM 1625 O O . GLU A 1 202 ? 6.507 -14.829 -15.520 1.00 97.25 202 GLU A O 1
ATOM 1630 N N . PRO A 1 203 ? 4.764 -13.636 -16.296 1.00 97.75 203 PRO A N 1
ATOM 1631 C CA . PRO A 1 203 ? 4.000 -13.755 -15.066 1.00 97.75 203 PRO A CA 1
ATOM 1632 C C . PRO A 1 203 ? 3.710 -15.213 -14.697 1.00 97.75 203 PRO A C 1
ATOM 1634 O O . PRO A 1 203 ? 3.393 -16.052 -15.540 1.00 97.75 203 PRO A O 1
ATOM 1637 N N . ARG A 1 204 ? 3.783 -15.508 -13.403 1.00 97.38 204 ARG A N 1
ATOM 1638 C CA . ARG A 1 204 ? 3.321 -16.766 -12.808 1.00 97.38 204 ARG A CA 1
ATOM 1639 C C . ARG A 1 204 ? 1.971 -16.535 -12.148 1.00 97.38 204 ARG A C 1
ATOM 1641 O O . ARG A 1 204 ? 1.614 -15.398 -11.863 1.00 97.38 204 ARG A O 1
ATOM 1648 N N . ALA A 1 205 ? 1.258 -17.622 -11.862 1.00 96.56 205 ALA A N 1
ATOM 1649 C CA . ALA A 1 205 ? -0.017 -17.553 -11.162 1.00 96.56 205 ALA A CA 1
ATOM 1650 C C . ALA A 1 205 ? 0.105 -16.742 -9.862 1.00 96.56 205 ALA A C 1
ATOM 1652 O O . ALA A 1 205 ? 1.029 -16.952 -9.067 1.00 96.56 205 ALA A O 1
ATOM 1653 N N . PHE A 1 206 ? -0.842 -15.830 -9.652 1.00 97.44 206 PHE A N 1
ATOM 1654 C CA . PHE A 1 206 ? -0.958 -15.111 -8.394 1.00 97.44 206 PHE A CA 1
ATOM 1655 C C . PHE A 1 206 ? -1.190 -16.069 -7.216 1.00 97.44 206 PHE A C 1
ATOM 1657 O O . PHE A 1 206 ? -1.853 -17.099 -7.372 1.00 97.44 206 PHE A O 1
ATOM 1664 N N . PRO A 1 207 ? -0.653 -15.743 -6.028 1.00 97.81 207 PRO A N 1
ATOM 1665 C CA . PRO A 1 207 ? -0.906 -16.524 -4.830 1.00 97.81 207 PRO A CA 1
ATOM 1666 C C . PRO A 1 207 ? -2.320 -16.304 -4.288 1.00 97.81 207 PRO A C 1
ATOM 1668 O O . PRO A 1 207 ? -3.076 -15.449 -4.757 1.00 97.81 207 PRO A O 1
ATOM 1671 N N . ARG A 1 208 ? -2.648 -17.056 -3.237 1.00 96.06 208 ARG A N 1
ATOM 1672 C CA . ARG A 1 208 ? -3.870 -16.879 -2.451 1.00 96.06 208 ARG A CA 1
ATOM 1673 C C . ARG A 1 208 ? -3.546 -16.297 -1.079 1.00 96.06 208 ARG A C 1
ATOM 1675 O O . ARG A 1 208 ? -2.486 -16.592 -0.528 1.00 96.06 208 ARG A O 1
ATOM 1682 N N . LEU A 1 209 ? -4.450 -15.483 -0.545 1.00 95.81 209 LEU A N 1
ATOM 1683 C CA . LEU A 1 209 ? -4.408 -14.990 0.829 1.00 95.81 209 LEU A CA 1
ATOM 1684 C C . LEU A 1 209 ? -5.375 -15.807 1.690 1.00 95.81 209 LEU A C 1
ATOM 1686 O O . LEU A 1 209 ? -6.575 -15.816 1.430 1.00 95.81 209 LEU A O 1
ATOM 1690 N N . GLU A 1 210 ? -4.867 -16.443 2.738 1.00 95.75 210 GLU A N 1
ATOM 1691 C CA . GLU A 1 210 ? -5.681 -17.094 3.763 1.00 95.75 210 GLU A CA 1
ATOM 1692 C C . GLU A 1 210 ? -5.609 -16.302 5.070 1.00 95.75 210 GLU A C 1
ATOM 1694 O O . GLU A 1 210 ? -4.534 -15.889 5.509 1.00 95.75 210 GLU A O 1
ATOM 1699 N N . ILE A 1 211 ? -6.772 -16.083 5.687 1.00 95.50 211 ILE A N 1
ATOM 1700 C CA . ILE A 1 211 ? -6.885 -15.535 7.038 1.00 95.50 211 ILE A CA 1
ATOM 1701 C C . ILE A 1 211 ? -7.134 -16.722 7.967 1.00 95.50 211 ILE A C 1
ATOM 1703 O O . ILE A 1 211 ? -8.194 -17.342 7.923 1.00 95.50 211 ILE A O 1
ATOM 1707 N N . LYS A 1 212 ? -6.137 -17.069 8.781 1.00 95.62 212 LYS A N 1
ATOM 1708 C CA . LYS A 1 212 ? -6.113 -18.315 9.567 1.00 95.62 212 LYS A CA 1
ATOM 1709 C C . LYS A 1 212 ? -7.037 -18.304 10.778 1.00 95.62 212 LYS A C 1
ATOM 1711 O O . LYS A 1 212 ? -7.358 -19.364 11.312 1.00 95.62 212 LYS A O 1
ATOM 1716 N N . ARG A 1 213 ? -7.411 -17.116 11.248 1.00 96.62 213 ARG A N 1
ATOM 1717 C CA . ARG A 1 213 ? -8.233 -16.923 12.440 1.00 96.62 213 ARG A CA 1
ATOM 1718 C C . ARG A 1 213 ? -9.506 -16.180 12.080 1.00 96.62 213 ARG A C 1
ATOM 1720 O O . ARG A 1 213 ? -9.469 -15.192 11.356 1.00 96.62 213 ARG A O 1
ATOM 1727 N N . GLU A 1 214 ? -10.624 -16.632 12.631 1.00 94.69 214 GLU A N 1
ATOM 1728 C CA . GLU A 1 214 ? -11.870 -15.878 12.573 1.00 94.69 214 GLU A CA 1
ATOM 1729 C C . GLU A 1 214 ? -11.764 -14.651 13.486 1.00 94.69 214 GLU A C 1
ATOM 1731 O O . GLU A 1 214 ? -11.462 -14.763 14.677 1.00 94.69 214 GLU A O 1
ATOM 1736 N N . ILE A 1 215 ? -11.948 -13.471 12.901 1.00 95.06 215 ILE A N 1
ATOM 1737 C CA . ILE A 1 215 ? -11.775 -12.180 13.562 1.00 95.06 215 ILE A CA 1
ATOM 1738 C C . ILE A 1 215 ? -12.983 -11.322 13.225 1.00 95.06 215 ILE A C 1
ATOM 1740 O O . ILE A 1 215 ? -13.321 -11.152 12.055 1.00 95.06 215 ILE A O 1
ATOM 1744 N N . THR A 1 216 ? -13.628 -10.784 14.256 1.00 93.81 216 THR A N 1
ATOM 1745 C CA . THR A 1 216 ? -14.847 -9.978 14.115 1.00 93.81 216 THR A CA 1
ATOM 1746 C C . THR A 1 216 ? -14.590 -8.478 14.232 1.00 93.81 216 THR A C 1
ATOM 1748 O O . THR A 1 216 ? -15.435 -7.694 13.809 1.00 93.81 216 THR A O 1
ATOM 1751 N N . ASP A 1 217 ? -13.439 -8.073 14.778 1.00 95.62 217 ASP A N 1
ATOM 1752 C CA . ASP A 1 217 ? -13.025 -6.674 14.914 1.00 95.62 217 ASP A CA 1
ATOM 1753 C C . ASP A 1 217 ? -11.753 -6.399 14.095 1.00 95.62 217 ASP A C 1
ATOM 1755 O O . ASP A 1 217 ? -10.753 -7.109 14.203 1.00 95.62 217 ASP A O 1
ATOM 1759 N N . ILE A 1 218 ? -11.773 -5.339 13.282 1.00 96.00 218 ILE A N 1
ATOM 1760 C CA . ILE A 1 218 ? -10.638 -4.918 12.447 1.00 96.00 218 ILE A CA 1
ATOM 1761 C C . ILE A 1 218 ? -9.364 -4.638 13.268 1.00 96.00 218 ILE A C 1
ATOM 1763 O O . ILE A 1 218 ? -8.256 -4.770 12.750 1.00 96.00 218 ILE A O 1
ATOM 1767 N N . ASN A 1 219 ? -9.504 -4.265 14.543 1.00 96.56 219 ASN A N 1
ATOM 1768 C CA . ASN A 1 219 ? -8.388 -3.930 15.429 1.00 96.56 219 ASN A CA 1
ATOM 1769 C C . ASN A 1 219 ? -7.681 -5.171 15.997 1.00 96.56 219 ASN A C 1
ATOM 1771 O O . ASN A 1 219 ? -6.554 -5.058 16.480 1.00 96.56 219 ASN A O 1
ATOM 1775 N N . ASP A 1 220 ? -8.305 -6.349 15.908 1.00 97.31 220 ASP A N 1
ATOM 1776 C CA . ASP A 1 220 ? -7.782 -7.590 16.485 1.00 97.31 220 ASP A CA 1
ATOM 1777 C C . ASP A 1 220 ? -6.838 -8.350 15.543 1.00 97.31 220 ASP A C 1
ATOM 1779 O O . ASP A 1 220 ? -6.254 -9.359 15.951 1.00 97.31 220 ASP A O 1
ATOM 1783 N N . PHE A 1 221 ? -6.677 -7.902 14.293 1.00 97.50 221 PHE A N 1
ATOM 1784 C CA . PHE A 1 221 ? -5.770 -8.525 13.328 1.00 97.50 221 PHE A CA 1
ATOM 1785 C C . PHE A 1 221 ? -4.296 -8.380 13.724 1.00 97.50 221 PHE A C 1
ATOM 1787 O O . PHE A 1 221 ? -3.809 -7.313 14.105 1.00 97.50 221 PHE A O 1
ATOM 1794 N N . LYS A 1 222 ? -3.551 -9.470 13.546 1.00 96.75 222 LYS A N 1
ATOM 1795 C CA . LYS A 1 222 ? -2.104 -9.574 13.738 1.00 96.75 222 LYS A CA 1
ATOM 1796 C C . LYS A 1 222 ? -1.449 -10.101 12.469 1.00 96.75 222 LYS A C 1
ATOM 1798 O O . LYS A 1 222 ? -2.082 -10.782 11.669 1.00 96.75 222 LYS A O 1
ATOM 1803 N N . LEU A 1 223 ? -0.146 -9.852 12.307 1.00 96.62 223 LEU A N 1
ATOM 1804 C CA . LEU A 1 223 ? 0.621 -10.368 11.165 1.00 96.62 223 LEU A CA 1
ATOM 1805 C C . LEU A 1 223 ? 0.456 -11.887 11.004 1.00 96.62 223 LEU A C 1
ATOM 1807 O O . LEU A 1 223 ? 0.326 -12.384 9.891 1.00 96.62 223 LEU A O 1
ATOM 1811 N N . GLU A 1 224 ? 0.453 -12.614 12.121 1.00 96.88 224 GLU A N 1
ATOM 1812 C CA . GLU A 1 224 ? 0.336 -14.069 12.138 1.00 96.88 224 GLU A CA 1
ATOM 1813 C C . GLU A 1 224 ? -1.019 -14.591 11.669 1.00 96.88 224 GLU A C 1
ATOM 1815 O O . GLU A 1 224 ? -1.103 -15.783 11.408 1.00 96.88 224 GLU A O 1
ATOM 1820 N N . ASP A 1 225 ? -2.046 -13.750 11.529 1.00 97.81 225 ASP A N 1
ATOM 1821 C CA . ASP A 1 225 ? -3.355 -14.165 11.021 1.00 97.81 225 ASP A CA 1
ATOM 1822 C C . ASP A 1 225 ? -3.365 -14.316 9.495 1.00 97.81 225 ASP A C 1
ATOM 1824 O O . ASP A 1 225 ? -4.250 -14.979 8.964 1.00 97.81 225 ASP A O 1
ATOM 1828 N N . PHE A 1 226 ? -2.378 -13.757 8.789 1.00 97.56 226 PHE A N 1
ATOM 1829 C CA . PHE A 1 226 ? -2.308 -13.766 7.330 1.00 97.56 226 PHE A CA 1
ATOM 1830 C C . PHE A 1 226 ? -1.297 -14.793 6.822 1.00 97.56 226 PHE A C 1
ATOM 1832 O O . PHE A 1 226 ? -0.134 -14.811 7.235 1.00 97.56 226 PHE A O 1
ATOM 1839 N N . GLU A 1 227 ? -1.714 -15.613 5.864 1.00 97.31 227 GLU A N 1
ATOM 1840 C CA . GLU A 1 227 ? -0.851 -16.568 5.179 1.00 97.31 227 GLU A CA 1
ATOM 1841 C C . GLU A 1 227 ? -0.961 -16.413 3.660 1.00 97.31 227 GLU A C 1
ATOM 1843 O O . GLU A 1 227 ? -2.051 -16.313 3.101 1.00 97.31 227 GLU A O 1
ATOM 1848 N N . ILE A 1 228 ? 0.189 -16.380 2.980 1.00 97.69 228 ILE A N 1
ATOM 1849 C CA . ILE A 1 228 ? 0.245 -16.332 1.519 1.00 97.69 228 ILE A CA 1
ATOM 1850 C C . ILE A 1 228 ? 0.574 -17.724 0.988 1.00 97.69 228 ILE A C 1
ATOM 1852 O O . ILE A 1 228 ? 1.704 -18.199 1.117 1.00 97.69 228 ILE A O 1
ATOM 1856 N N . ILE A 1 229 ? -0.396 -18.339 0.321 1.00 97.69 229 ILE A N 1
ATOM 1857 C CA . ILE A 1 229 ? -0.284 -19.685 -0.233 1.00 97.69 229 ILE A CA 1
ATOM 1858 C C . ILE A 1 229 ? 0.101 -19.614 -1.711 1.00 97.69 229 ILE A C 1
ATOM 1860 O O . ILE A 1 229 ? -0.500 -18.888 -2.502 1.00 97.69 229 ILE A O 1
ATOM 1864 N N . GLY A 1 230 ? 1.111 -20.395 -2.103 1.00 97.19 230 GLY A N 1
ATOM 1865 C CA . GLY A 1 230 ? 1.496 -20.554 -3.509 1.00 97.19 230 GLY A CA 1
ATOM 1866 C C . GLY A 1 230 ? 2.279 -19.385 -4.117 1.00 97.19 230 GLY A C 1
ATOM 1867 O O . GLY A 1 230 ? 2.364 -19.290 -5.337 1.00 97.19 230 GLY A O 1
ATOM 1868 N N . TYR A 1 231 ? 2.882 -18.498 -3.313 1.00 97.62 231 TYR A N 1
ATOM 1869 C CA . TYR A 1 231 ? 3.647 -17.368 -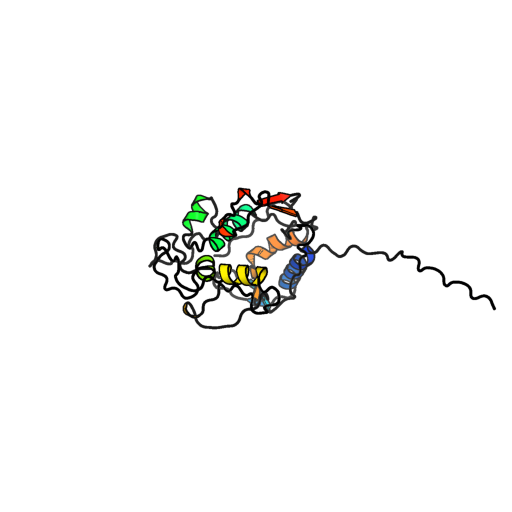3.856 1.00 97.62 231 TYR A CA 1
ATOM 1870 C C . TYR A 1 231 ? 5.003 -17.793 -4.416 1.00 97.62 231 TYR A C 1
ATOM 1872 O O . TYR A 1 231 ? 5.966 -18.022 -3.682 1.00 97.62 231 TYR A O 1
ATOM 1880 N N . GLN A 1 232 ? 5.086 -17.851 -5.745 1.00 97.31 232 GLN A N 1
ATOM 1881 C CA . GLN A 1 232 ? 6.271 -18.291 -6.479 1.00 97.31 232 GLN A CA 1
ATOM 1882 C C . GLN A 1 232 ? 6.868 -17.163 -7.338 1.00 97.31 232 GLN A C 1
ATOM 1884 O O . GLN A 1 232 ? 6.960 -17.320 -8.554 1.00 97.31 232 GLN A O 1
ATOM 1889 N N . PRO A 1 233 ? 7.308 -16.020 -6.776 1.00 97.56 233 PRO A N 1
ATOM 1890 C CA . PRO A 1 233 ? 7.856 -14.938 -7.582 1.00 97.56 233 PRO A CA 1
ATOM 1891 C C . PRO A 1 233 ? 9.247 -15.284 -8.124 1.00 97.56 233 PRO A C 1
ATOM 1893 O O . PRO A 1 233 ? 9.977 -16.117 -7.574 1.00 97.56 233 PRO A O 1
ATOM 1896 N N . TYR A 1 234 ? 9.659 -14.574 -9.166 1.00 97.31 234 TYR A N 1
ATOM 1897 C CA . TYR A 1 234 ? 11.054 -14.513 -9.578 1.00 97.31 234 TYR A CA 1
ATOM 1898 C C . TYR A 1 234 ? 11.930 -13.867 -8.487 1.00 97.31 234 TYR A C 1
ATOM 1900 O O . TYR A 1 234 ? 11.457 -13.286 -7.502 1.00 97.31 234 TYR A O 1
ATOM 1908 N N . GLY A 1 235 ? 13.250 -13.974 -8.662 1.00 92.81 235 GLY A N 1
ATOM 1909 C CA . GLY A 1 235 ? 14.237 -13.363 -7.772 1.00 92.81 235 GLY A CA 1
ATOM 1910 C C . GLY A 1 235 ? 14.083 -11.842 -7.651 1.00 92.81 235 GLY A C 1
ATOM 1911 O O . GLY A 1 235 ? 13.450 -11.183 -8.484 1.00 92.81 235 GLY A O 1
ATOM 1912 N N . LYS A 1 236 ? 14.686 -11.275 -6.600 1.00 91.69 236 LYS A N 1
ATOM 1913 C CA . LYS A 1 236 ? 14.687 -9.825 -6.366 1.00 91.69 236 LYS A CA 1
ATOM 1914 C C . LYS A 1 236 ? 15.312 -9.098 -7.562 1.00 91.69 236 LYS A C 1
ATOM 1916 O O . LYS A 1 236 ? 16.309 -9.556 -8.111 1.00 91.69 236 LYS A O 1
ATOM 1921 N N . ILE A 1 237 ? 14.737 -7.956 -7.920 1.00 92.50 237 ILE A N 1
ATOM 1922 C CA . ILE A 1 237 ? 15.357 -6.973 -8.810 1.00 92.50 237 ILE A CA 1
ATOM 1923 C C . ILE A 1 237 ? 15.644 -5.755 -7.944 1.00 92.50 237 ILE A C 1
ATOM 1925 O O . ILE A 1 237 ? 14.724 -5.220 -7.317 1.00 92.50 237 ILE A O 1
ATOM 1929 N N . LYS A 1 238 ? 16.916 -5.364 -7.859 1.00 89.50 238 LYS A N 1
ATOM 1930 C CA . LYS A 1 238 ? 17.310 -4.161 -7.133 1.00 89.50 238 LYS A CA 1
ATOM 1931 C C . LYS A 1 238 ? 16.915 -2.955 -7.982 1.00 89.50 238 LYS A C 1
ATOM 1933 O O . LYS A 1 238 ? 17.340 -2.847 -9.123 1.00 89.50 238 LYS A O 1
ATOM 1938 N N . MET A 1 239 ? 16.093 -2.090 -7.411 1.00 89.56 239 MET A N 1
ATOM 1939 C CA . MET A 1 239 ? 15.836 -0.747 -7.918 1.00 89.56 239 MET A CA 1
ATOM 1940 C C . MET A 1 239 ? 16.423 0.213 -6.893 1.00 89.56 239 MET A C 1
ATOM 1942 O O . MET A 1 239 ? 16.405 -0.084 -5.693 1.00 89.56 239 MET A O 1
ATOM 1946 N N . ASN A 1 240 ? 17.007 1.305 -7.361 1.00 83.25 240 ASN A N 1
ATOM 1947 C CA . ASN A 1 240 ? 17.545 2.314 -6.466 1.00 83.25 240 ASN A CA 1
ATOM 1948 C C . ASN A 1 240 ? 16.402 3.000 -5.719 1.00 83.25 240 ASN A C 1
ATOM 1950 O O . ASN A 1 240 ? 15.300 3.154 -6.235 1.00 83.25 240 ASN A O 1
ATOM 1954 N N . MET A 1 241 ? 16.662 3.408 -4.485 1.00 68.88 241 MET A N 1
ATOM 1955 C CA . MET A 1 241 ? 15.738 4.286 -3.781 1.00 68.88 241 MET A CA 1
ATOM 1956 C C . MET A 1 241 ? 16.058 5.709 -4.223 1.00 68.88 241 MET A C 1
ATOM 1958 O O . MET A 1 241 ? 17.039 6.270 -3.743 1.00 68.88 241 MET A O 1
ATOM 1962 N N . SER A 1 242 ? 15.265 6.265 -5.134 1.00 58.97 242 SER A N 1
ATOM 1963 C CA . SER A 1 242 ? 15.350 7.680 -5.503 1.00 58.97 242 SER A CA 1
ATOM 1964 C C . SER A 1 242 ? 14.992 8.507 -4.255 1.00 58.97 242 SER A C 1
ATOM 1966 O O . SER A 1 242 ? 13.958 8.264 -3.623 1.00 58.97 242 SER A O 1
ATOM 1968 N N . THR A 1 243 ? 15.906 9.370 -3.802 1.00 50.12 243 THR A N 1
ATOM 1969 C CA . THR A 1 243 ? 15.815 10.140 -2.540 1.00 50.12 243 THR A CA 1
ATOM 1970 C C . THR A 1 243 ? 15.239 11.526 -2.749 1.00 50.12 243 THR A C 1
ATOM 1972 O O . THR A 1 243 ? 15.889 12.278 -3.498 1.00 50.12 243 THR A O 1
#

InterPro domains:
  IPR000398 Thymidylate synthase [PR00108] (65-86)
  IPR000398 Thymidylate synthase [PR00108] (150-169)
  IPR023451 Thymidylate synthase/dCMP hydroxymethylase domain [PF00303] (23-173)
  IPR023451 Thymidylate synthase/dCMP hydroxymethylase domain [cd00351] (24-196)
  IPR036926 Thymidylate synthase/dCMP hydroxymethylase superfamily [G3DSA:3.30.572.10] (14-172)
  IPR036926 Thymidylate synthase/dCMP hydroxymethylase superfamily [G3DSA:3.30.572.10] (173-243)
  IPR036926 Thymidylate synthase/dCMP hydroxymethylase superfamily [SSF55831] (14-242)
  IPR045097 Thymidylate synthase/dCMP hydroxymethylase [PTHR11548] (17-173)

Organism: NCBI:txid60492

Foldseek 3Di:
DDDDDDDDDPPPDPPPDDADLCVVVLVVLVCQVPPFDWDQDPLRLIKGWDFQDDDRDDDCPPQFDPQFQLADDPVLLVVVVVLCLCQLAQQQVVCVVVVHCPVQDPPCPVVADGRRNWCFRSNCQQANPFDTDTRVDDCVPHHDNLVVVLVCCVVPPVVDPPSDGDRDHCVVPPDDDDDPTCGIDIDRPQCSVLSVSSSPDRTDGTWGKAQQDDDDDPNPDDSVRIDTGPRNHDYHRDGDDSD